Protein AF-A0A8X7WUK6-F1 (afdb_monomer)

Structure (mmCIF, N/CA/C/O backbone):
data_AF-A0A8X7WUK6-F1
#
_entry.id   AF-A0A8X7WUK6-F1
#
loop_
_atom_site.group_PDB
_atom_site.id
_atom_site.type_symbol
_atom_site.label_atom_id
_atom_site.label_alt_id
_atom_site.label_comp_id
_atom_site.label_asym_id
_atom_site.label_entity_id
_atom_site.label_seq_id
_atom_site.pdbx_PDB_ins_code
_atom_site.Cartn_x
_atom_site.Cartn_y
_atom_site.Cartn_z
_atom_site.occupancy
_atom_site.B_iso_or_equiv
_atom_site.auth_seq_id
_atom_site.auth_comp_id
_atom_site.auth_asym_id
_atom_site.auth_atom_id
_atom_site.pdbx_PDB_model_num
ATOM 1 N N . MET A 1 1 ? -12.339 -7.389 -7.186 1.00 33.84 1 MET A N 1
ATOM 2 C CA . MET A 1 1 ? -11.091 -6.929 -6.541 1.00 33.84 1 MET A CA 1
ATOM 3 C C . MET A 1 1 ? -11.403 -6.783 -5.068 1.00 33.84 1 MET A C 1
ATOM 5 O O . MET A 1 1 ? -12.305 -6.021 -4.752 1.00 33.84 1 MET A O 1
ATOM 9 N N . HIS A 1 2 ? -10.790 -7.589 -4.205 1.00 30.00 2 HIS A N 1
ATOM 10 C CA . HIS A 1 2 ? -11.146 -7.653 -2.786 1.00 30.00 2 HIS A CA 1
ATOM 11 C C . HIS A 1 2 ? -9.991 -7.085 -1.960 1.00 30.00 2 HIS A C 1
ATOM 13 O O . HIS A 1 2 ? -8.874 -7.580 -2.055 1.00 30.00 2 HIS A O 1
ATOM 19 N N . MET A 1 3 ? -10.260 -6.053 -1.161 1.00 33.53 3 MET A N 1
ATOM 20 C CA . MET A 1 3 ? -9.386 -5.664 -0.057 1.00 33.53 3 MET A CA 1
ATOM 21 C C . MET A 1 3 ? -9.828 -6.487 1.153 1.00 33.53 3 MET A C 1
ATOM 23 O O . MET A 1 3 ? -10.992 -6.418 1.546 1.00 33.53 3 MET A O 1
ATOM 27 N N . CYS A 1 4 ? -8.939 -7.314 1.698 1.00 35.03 4 CYS A N 1
ATOM 28 C CA . CYS A 1 4 ? -9.248 -8.125 2.871 1.00 35.03 4 CYS A CA 1
ATOM 29 C C . CYS A 1 4 ? -8.715 -7.401 4.105 1.00 35.03 4 CYS A C 1
ATOM 31 O O . CYS A 1 4 ? -7.509 -7.192 4.238 1.00 35.03 4 CYS A O 1
ATOM 33 N N . VAL A 1 5 ? -9.612 -7.013 5.007 1.00 41.91 5 VAL A N 1
ATOM 34 C CA . VAL A 1 5 ? -9.232 -6.576 6.350 1.00 41.91 5 VAL A CA 1
ATOM 35 C C . VAL A 1 5 ? -9.298 -7.817 7.23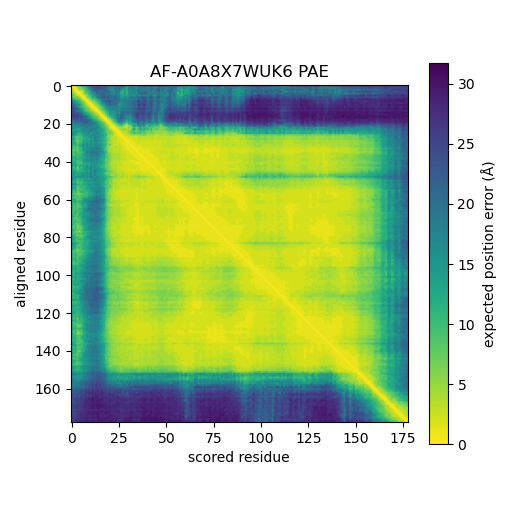1 1.00 41.91 5 VAL A C 1
ATOM 37 O O . VAL A 1 5 ? -10.378 -8.362 7.458 1.00 41.91 5 VAL A O 1
ATOM 40 N N . LYS A 1 6 ? -8.142 -8.340 7.656 1.00 36.50 6 LYS A N 1
ATOM 41 C CA . LYS A 1 6 ? -8.110 -9.493 8.565 1.00 36.50 6 LYS A CA 1
ATOM 42 C C . LYS A 1 6 ? -8.182 -8.984 9.997 1.00 36.50 6 LYS A C 1
ATOM 44 O O . LYS A 1 6 ? -7.208 -8.450 10.523 1.00 36.50 6 LYS A O 1
ATOM 49 N N . TYR A 1 7 ? -9.344 -9.174 10.608 1.00 40.00 7 TYR A N 1
ATOM 50 C CA . TYR A 1 7 ? -9.584 -8.913 12.020 1.00 40.00 7 TYR A CA 1
ATOM 51 C C . TYR A 1 7 ? -9.116 -10.090 12.871 1.00 40.00 7 TYR A C 1
ATOM 53 O O . TYR A 1 7 ? -9.296 -11.252 12.507 1.00 40.00 7 TYR A O 1
ATOM 61 N N . ASN A 1 8 ? -8.554 -9.783 14.033 1.00 29.06 8 ASN A N 1
ATOM 62 C CA . ASN A 1 8 ? -8.377 -10.741 15.108 1.00 29.06 8 ASN A CA 1
ATOM 63 C C . ASN A 1 8 ? -8.995 -10.097 16.352 1.00 29.06 8 ASN A C 1
ATOM 65 O O . ASN A 1 8 ? -8.354 -9.217 16.911 1.00 29.06 8 ASN A O 1
ATOM 69 N N . ILE A 1 9 ? -10.239 -10.455 16.712 1.00 30.11 9 ILE A N 1
ATOM 70 C CA . ILE A 1 9 ? -10.814 -10.389 18.074 1.00 30.11 9 ILE A CA 1
ATOM 71 C C . ILE A 1 9 ? -12.251 -10.946 18.094 1.00 30.11 9 ILE A C 1
ATOM 73 O O . ILE A 1 9 ? -13.046 -10.736 17.184 1.00 30.11 9 ILE A O 1
ATOM 77 N N . THR A 1 10 ? -12.543 -11.686 19.165 1.00 31.41 10 THR A N 1
ATOM 78 C CA . THR A 1 10 ? -13.844 -12.231 19.573 1.00 31.41 10 THR A CA 1
ATOM 79 C C . THR A 1 10 ? -14.748 -11.123 20.122 1.00 31.41 10 THR A C 1
ATOM 81 O O . THR A 1 10 ? -14.389 -10.525 21.134 1.00 31.41 10 THR A O 1
ATOM 84 N N . VAL A 1 11 ? -15.937 -10.906 19.544 1.00 30.08 11 VAL A N 1
ATOM 85 C CA . VAL A 1 11 ? -17.027 -10.130 20.170 1.00 30.08 11 VAL A CA 1
ATOM 86 C C . VAL A 1 11 ? -18.380 -10.776 19.854 1.00 30.08 11 VAL A C 1
ATOM 88 O O . VAL A 1 11 ? -18.661 -11.149 18.722 1.00 30.08 11 VAL A O 1
ATOM 91 N N . HIS A 1 12 ? -19.195 -10.933 20.896 1.00 32.78 12 HIS A N 1
ATOM 92 C CA . HIS A 1 12 ? -20.577 -11.417 20.864 1.00 32.78 12 HIS A CA 1
ATOM 93 C C . HIS A 1 12 ? -21.514 -10.333 20.311 1.00 32.78 12 HIS A C 1
ATOM 95 O O . HIS A 1 12 ? -21.513 -9.228 20.856 1.00 32.78 12 HIS A O 1
ATOM 101 N N . VAL A 1 13 ? -22.372 -10.648 19.330 1.00 40.19 13 VAL A N 1
ATOM 102 C CA . VAL A 1 13 ? -23.400 -9.702 18.851 1.00 40.19 13 VAL A CA 1
ATOM 103 C C . VAL A 1 13 ? -24.741 -10.405 18.579 1.00 40.19 13 VAL A C 1
ATOM 105 O O . VAL A 1 13 ? -24.762 -11.471 17.963 1.00 40.19 13 VAL A O 1
ATOM 108 N N . PRO A 1 14 ? -25.879 -9.849 19.048 1.00 33.75 14 PRO A N 1
ATOM 109 C CA . PRO A 1 14 ? -27.211 -10.336 18.720 1.00 33.75 14 PRO A CA 1
ATOM 110 C C . PRO A 1 14 ? -27.701 -9.792 17.364 1.00 33.75 14 PRO A C 1
ATOM 112 O O . PRO A 1 14 ? -27.497 -8.638 17.002 1.00 33.75 14 PRO A O 1
ATOM 115 N N . TYR A 1 15 ? -28.369 -10.683 16.640 1.00 45.22 15 TYR A N 1
ATOM 116 C CA . TYR A 1 15 ? -28.798 -10.635 15.239 1.00 45.22 15 TYR A CA 1
ATOM 117 C C . TYR A 1 15 ? -29.653 -9.415 14.826 1.00 45.22 15 TYR A C 1
ATOM 119 O O . TYR A 1 15 ? -30.656 -9.125 15.478 1.00 45.22 15 TYR A O 1
ATOM 127 N N . SER A 1 16 ? -29.364 -8.790 13.671 1.00 41.53 16 SER A N 1
ATOM 128 C CA . SER A 1 16 ? -30.383 -8.099 12.845 1.00 41.53 16 SER A CA 1
ATOM 129 C C . SER A 1 16 ? -29.971 -7.944 11.359 1.00 41.53 16 SER A C 1
ATOM 131 O O . SER A 1 16 ? -28.845 -7.595 11.038 1.00 41.53 16 SER A O 1
ATOM 133 N N . SER A 1 17 ? -30.912 -8.283 10.469 1.00 47.25 17 SER A N 1
ATOM 134 C CA . SER A 1 17 ? -30.857 -8.527 9.003 1.00 47.25 17 SER A CA 1
ATOM 135 C C . SER A 1 17 ? -31.049 -7.271 8.105 1.00 47.25 17 SER A C 1
ATOM 137 O O . SER A 1 17 ? -31.393 -6.232 8.656 1.00 47.25 17 SER A O 1
ATOM 139 N N . PRO A 1 18 ? -31.198 -7.374 6.756 1.00 50.19 18 PRO A N 1
ATOM 140 C CA . PRO A 1 18 ? -30.266 -7.828 5.717 1.00 50.19 18 PRO A CA 1
ATOM 141 C C . PRO A 1 18 ? -30.097 -6.761 4.595 1.00 50.19 18 PRO A C 1
ATOM 143 O O . PRO A 1 18 ? -31.031 -6.509 3.831 1.00 50.19 18 PRO A O 1
ATOM 146 N N . ASP A 1 19 ? -28.904 -6.193 4.404 1.00 48.81 19 ASP A N 1
ATOM 147 C CA . ASP A 1 19 ? -28.576 -5.492 3.151 1.00 48.81 19 ASP A CA 1
ATOM 148 C C . ASP A 1 19 ? -28.092 -6.519 2.108 1.00 48.81 19 ASP A C 1
ATOM 150 O O . ASP A 1 19 ? -27.175 -7.303 2.350 1.00 48.81 19 ASP A O 1
ATOM 154 N N . SER A 1 20 ? -28.727 -6.538 0.929 1.00 53.12 20 SER A N 1
ATOM 155 C CA . SER A 1 20 ? -28.615 -7.589 -0.112 1.00 53.12 20 SER A CA 1
ATOM 156 C C . SER A 1 20 ? -27.226 -7.815 -0.750 1.00 53.12 20 SER A C 1
ATOM 158 O O . SER A 1 20 ? -27.102 -8.614 -1.677 1.00 53.12 20 SER A O 1
ATOM 160 N N . GLN A 1 21 ? -26.174 -7.141 -0.275 1.00 57.94 21 GLN A N 1
ATOM 161 C CA . GLN A 1 21 ? -24.795 -7.263 -0.777 1.00 57.94 21 GLN A CA 1
ATOM 162 C C . GLN A 1 21 ? -23.755 -7.484 0.330 1.00 57.94 21 GLN A C 1
ATOM 164 O O . GLN A 1 21 ? -22.559 -7.299 0.097 1.00 57.94 21 GLN A O 1
ATOM 169 N N . SER A 1 22 ? -24.190 -7.864 1.531 1.00 64.06 22 SER A N 1
ATOM 170 C CA . SER A 1 22 ? -23.289 -8.173 2.638 1.00 64.06 22 SER A CA 1
ATOM 171 C C . SER A 1 22 ? -23.540 -9.563 3.198 1.00 64.06 22 SER A C 1
ATOM 173 O O . SER A 1 22 ? -24.684 -9.966 3.397 1.00 64.06 22 SER A O 1
ATOM 175 N N . LEU A 1 23 ? -22.454 -10.284 3.463 1.00 72.31 23 LEU A N 1
ATOM 176 C CA . LEU A 1 23 ? -22.463 -11.510 4.256 1.00 72.31 23 LEU A CA 1
ATOM 177 C C . LEU A 1 23 ? -21.814 -11.175 5.586 1.00 72.31 23 LEU A C 1
ATOM 179 O O . LEU A 1 23 ? -20.717 -10.629 5.585 1.00 72.31 23 LEU A O 1
ATOM 183 N N . ASP A 1 24 ? -22.483 -11.481 6.689 1.00 74.88 24 ASP A N 1
ATOM 184 C CA . ASP A 1 24 ? -22.033 -11.090 8.019 1.00 74.88 24 ASP A CA 1
ATOM 185 C C . ASP A 1 24 ? -22.045 -12.275 8.982 1.00 74.88 24 ASP A C 1
ATOM 187 O O . ASP A 1 24 ? -22.915 -13.149 8.921 1.00 74.88 24 ASP A O 1
ATOM 191 N N . SER A 1 25 ? -21.038 -12.315 9.842 1.00 79.00 25 SER A N 1
ATOM 192 C CA . SER A 1 25 ? -20.853 -13.290 10.908 1.00 79.00 25 SER A CA 1
ATOM 193 C C . SER A 1 25 ? -19.921 -12.698 11.959 1.00 79.00 25 SER A C 1
ATOM 195 O O . SER A 1 25 ? -19.101 -11.838 11.645 1.00 79.00 25 SER A O 1
ATOM 197 N N . ASP A 1 26 ? -19.942 -13.253 13.170 1.00 76.56 26 ASP A N 1
ATOM 198 C CA . ASP A 1 26 ? -19.168 -12.767 14.322 1.00 76.56 26 ASP A CA 1
ATOM 199 C C . ASP A 1 26 ? -17.663 -12.555 14.064 1.00 76.56 26 ASP A C 1
ATOM 201 O O . ASP A 1 26 ? -17.000 -11.826 14.796 1.00 76.56 26 ASP A O 1
ATOM 205 N N . ARG A 1 27 ? -17.082 -13.241 13.069 1.00 82.31 27 ARG A N 1
ATOM 206 C CA . ARG A 1 27 ? -15.638 -13.187 12.767 1.00 82.31 27 ARG A CA 1
ATOM 207 C C . ARG A 1 27 ? -15.314 -12.876 11.311 1.00 82.31 27 ARG A C 1
ATOM 209 O O . ARG A 1 27 ? -14.144 -12.914 10.931 1.00 82.31 27 ARG A O 1
ATOM 216 N N . TYR A 1 28 ? -16.322 -12.653 10.478 1.00 83.38 28 TYR A N 1
ATOM 217 C CA . TYR A 1 28 ? -16.118 -12.461 9.050 1.00 83.38 28 TYR A CA 1
ATOM 218 C C . TYR A 1 28 ? -17.292 -11.726 8.430 1.00 83.38 28 TYR A C 1
ATOM 220 O O . TYR A 1 28 ? -18.424 -12.204 8.492 1.00 83.38 28 TYR A O 1
ATOM 228 N N . CYS A 1 29 ? -16.983 -10.619 7.766 1.00 85.12 29 CYS A N 1
ATOM 229 C CA . CYS A 1 29 ? -17.938 -9.856 6.991 1.00 85.12 29 CYS A CA 1
ATOM 230 C C . CYS A 1 29 ? -17.417 -9.630 5.565 1.00 85.12 29 CYS A C 1
ATOM 232 O O . CYS A 1 29 ? -16.217 -9.475 5.320 1.00 85.12 29 CYS A O 1
ATOM 234 N N . ILE A 1 30 ? -18.338 -9.618 4.606 1.00 85.94 30 ILE A N 1
ATOM 235 C CA . ILE A 1 30 ? -18.118 -9.189 3.228 1.00 85.94 30 ILE A CA 1
ATOM 236 C C . ILE A 1 30 ? -18.944 -7.932 3.032 1.00 85.94 30 ILE A C 1
ATOM 238 O O . ILE A 1 30 ? -20.158 -7.946 3.224 1.00 85.94 30 ILE A O 1
ATOM 242 N N . VAL A 1 31 ? -18.281 -6.860 2.608 1.00 86.56 31 VAL A N 1
ATOM 243 C CA . VAL A 1 31 ? -18.899 -5.553 2.410 1.00 86.56 31 VAL A CA 1
ATOM 244 C C . VAL A 1 31 ? -18.673 -5.108 0.972 1.00 86.56 31 VAL A C 1
ATOM 246 O O . VAL A 1 31 ? -17.537 -4.907 0.543 1.00 86.56 31 VAL A O 1
ATOM 249 N N . GLY A 1 32 ? -19.759 -4.924 0.221 1.00 87.19 32 GLY A N 1
ATOM 250 C CA . GLY A 1 32 ? -19.710 -4.265 -1.081 1.00 87.19 32 GLY A CA 1
ATOM 251 C C . GLY A 1 32 ? -19.502 -2.759 -0.914 1.00 87.19 32 GLY A C 1
ATOM 252 O O . GLY A 1 32 ? -20.418 -2.048 -0.495 1.00 87.19 32 GLY A O 1
ATOM 253 N N . ALA A 1 33 ? -18.317 -2.250 -1.245 1.00 88.25 33 ALA A N 1
ATOM 254 C CA . ALA A 1 33 ? -17.992 -0.826 -1.182 1.00 88.25 33 ALA A CA 1
ATOM 255 C C . ALA A 1 33 ? -17.059 -0.413 -2.326 1.00 88.25 33 ALA A C 1
ATOM 257 O O . ALA A 1 33 ? -16.238 -1.205 -2.791 1.00 88.25 33 ALA A O 1
ATOM 258 N N . ASP A 1 34 ? -17.185 0.838 -2.764 1.00 90.06 34 ASP A N 1
ATOM 259 C CA . ASP A 1 34 ? -16.240 1.446 -3.693 1.00 90.06 34 ASP A CA 1
ATOM 260 C C . ASP A 1 34 ? -15.075 2.048 -2.903 1.00 90.06 34 ASP A C 1
ATOM 262 O O . ASP A 1 34 ? -15.247 3.010 -2.161 1.00 90.06 34 ASP A O 1
ATOM 266 N N . LEU A 1 35 ? -13.878 1.487 -3.069 1.00 93.50 35 LEU A N 1
ATOM 267 C CA . LEU A 1 35 ? -12.682 1.925 -2.343 1.00 93.50 35 LEU A CA 1
ATOM 268 C C . LEU A 1 35 ? -12.227 3.344 -2.717 1.00 93.50 35 LEU A C 1
ATOM 270 O O . LEU A 1 35 ? -11.395 3.922 -2.021 1.00 93.50 35 LEU A O 1
ATOM 274 N N . ARG A 1 36 ? -12.756 3.908 -3.810 1.00 93.12 36 ARG A N 1
ATOM 275 C CA . ARG 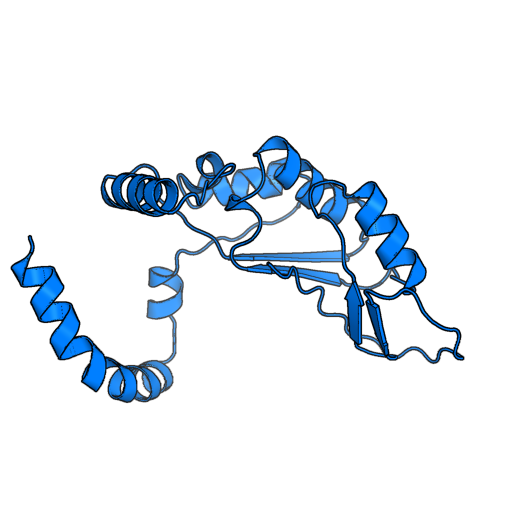A 1 36 ? -12.496 5.292 -4.232 1.00 93.12 36 ARG A CA 1
ATOM 276 C C . ARG A 1 36 ? -13.226 6.317 -3.363 1.00 93.12 36 ARG A C 1
ATOM 278 O O . ARG A 1 36 ? -12.899 7.496 -3.453 1.00 93.12 36 ARG A O 1
ATOM 285 N N . ASP A 1 37 ? -14.164 5.871 -2.528 1.00 93.31 37 ASP A N 1
ATOM 286 C CA . ASP A 1 37 ? -14.896 6.683 -1.557 1.00 93.31 37 ASP A CA 1
ATOM 287 C C . ASP A 1 37 ? -14.675 6.134 -0.131 1.00 93.31 37 ASP A C 1
ATOM 289 O O . ASP A 1 37 ? -15.474 5.339 0.380 1.00 93.31 37 ASP A O 1
ATOM 293 N N . PRO A 1 38 ? -13.568 6.522 0.536 1.00 93.12 38 PRO A N 1
ATOM 294 C CA . PRO A 1 38 ? -13.269 6.070 1.891 1.00 93.12 38 PRO A CA 1
ATOM 295 C C . PRO A 1 38 ? -14.316 6.486 2.928 1.00 93.12 38 PRO A C 1
ATOM 297 O O . PRO A 1 38 ? -14.486 5.784 3.920 1.00 93.12 38 PRO A O 1
ATOM 300 N N . SER A 1 39 ? -15.053 7.578 2.703 1.00 92.88 39 SER A N 1
ATOM 301 C CA . SER A 1 39 ? -16.136 7.992 3.600 1.00 92.88 39 SER A CA 1
ATOM 302 C C . SER A 1 39 ? -17.298 6.998 3.563 1.00 92.88 39 SER A C 1
ATOM 304 O O . SER A 1 39 ? -17.760 6.557 4.617 1.00 92.88 39 SER A O 1
ATOM 306 N N . MET A 1 40 ? -17.722 6.569 2.368 1.00 90.25 40 MET A N 1
ATOM 307 C CA . MET A 1 40 ? -18.722 5.503 2.226 1.00 90.25 40 MET A CA 1
ATOM 308 C C . MET A 1 40 ? -18.212 4.169 2.790 1.00 90.25 40 MET A C 1
ATOM 310 O O . MET A 1 40 ? -18.969 3.431 3.429 1.00 90.25 40 MET A O 1
ATOM 314 N N . LEU A 1 41 ? -16.940 3.839 2.546 1.00 89.56 41 LEU A N 1
ATOM 315 C CA . LEU A 1 41 ? -16.316 2.631 3.086 1.00 89.56 41 LEU A CA 1
ATOM 316 C C . LEU A 1 41 ? -16.374 2.622 4.617 1.00 89.56 41 LEU A C 1
ATOM 318 O O . LEU A 1 41 ? -16.799 1.629 5.203 1.00 89.56 41 LEU A O 1
ATOM 322 N N . GLU A 1 42 ? -15.988 3.724 5.259 1.00 90.62 42 GLU A N 1
ATOM 323 C CA . GLU A 1 42 ? -16.016 3.857 6.712 1.00 90.62 42 GLU A CA 1
ATOM 324 C C . GLU A 1 42 ? -17.432 3.723 7.271 1.00 90.62 42 GLU A C 1
ATOM 326 O O . GLU A 1 42 ? -17.636 2.967 8.220 1.00 90.62 42 GLU A O 1
ATOM 331 N N . GLU A 1 43 ? -18.419 4.394 6.669 1.00 91.06 43 GLU A N 1
ATOM 332 C CA . GLU A 1 43 ? -19.818 4.279 7.089 1.00 91.06 43 GLU A CA 1
ATOM 333 C C . GLU A 1 43 ? -20.277 2.814 7.075 1.00 91.06 43 GLU A C 1
ATOM 335 O O . GLU A 1 43 ? -20.874 2.331 8.039 1.00 91.06 43 GLU A O 1
ATOM 340 N N . LYS A 1 44 ? -19.957 2.082 6.002 1.00 87.38 44 LYS A N 1
ATOM 341 C CA . LYS A 1 44 ? -20.307 0.665 5.880 1.00 87.38 44 LYS A CA 1
ATOM 342 C C . LYS A 1 44 ? -19.568 -0.188 6.903 1.00 87.38 44 LYS A C 1
ATOM 344 O O . LYS A 1 44 ? -20.208 -0.972 7.591 1.00 87.38 44 LYS A O 1
ATOM 349 N N . LEU A 1 45 ? -18.257 -0.018 7.057 1.00 88.38 45 LEU A N 1
ATOM 350 C CA . LEU A 1 45 ? -17.472 -0.790 8.024 1.00 88.38 45 LEU A CA 1
ATOM 351 C C . LEU A 1 45 ? -17.924 -0.537 9.471 1.00 88.38 45 LEU A C 1
ATOM 353 O O . LEU A 1 45 ? -17.977 -1.471 10.268 1.00 88.38 45 LEU A O 1
ATOM 357 N N . ARG A 1 46 ? -18.323 0.694 9.815 1.00 87.94 46 ARG A N 1
ATOM 358 C CA . ARG A 1 46 ? -18.874 1.018 11.141 1.00 87.94 46 ARG A CA 1
ATOM 359 C C . ARG A 1 46 ? -20.207 0.322 11.417 1.00 87.94 46 ARG A C 1
ATOM 361 O O . ARG A 1 46 ? -20.446 -0.058 12.560 1.00 87.94 46 ARG A O 1
ATOM 368 N N . LYS A 1 47 ? -21.051 0.102 10.399 1.00 86.81 47 LYS A N 1
ATOM 369 C CA . LYS A 1 47 ? -22.280 -0.708 10.548 1.00 86.81 47 LYS A CA 1
ATOM 370 C C . LYS A 1 47 ? -21.959 -2.151 10.950 1.00 86.81 47 LYS A C 1
ATOM 372 O O . LYS A 1 47 ? -22.662 -2.715 11.784 1.00 86.81 47 LYS A O 1
ATOM 377 N N . PHE A 1 48 ? -20.840 -2.686 10.463 1.00 83.31 48 PHE A N 1
ATOM 378 C CA . PHE A 1 48 ? -20.285 -3.989 10.855 1.00 83.31 48 PHE A CA 1
ATOM 379 C C . PHE A 1 48 ? -19.360 -3.912 12.082 1.00 83.31 48 PHE A C 1
ATOM 381 O O . PHE A 1 48 ? -18.452 -4.722 12.235 1.00 83.31 48 PHE A O 1
ATOM 388 N N . GLN A 1 49 ? -19.578 -2.918 12.951 1.00 84.12 49 GLN A N 1
ATOM 389 C CA . GLN A 1 49 ? -18.886 -2.742 14.231 1.00 84.12 49 GLN A CA 1
ATOM 390 C C . GLN A 1 49 ? -17.351 -2.726 14.133 1.00 84.12 49 GLN A C 1
ATOM 392 O O . GLN A 1 49 ? -16.661 -3.236 15.014 1.00 84.12 49 GLN A O 1
ATOM 397 N N . LEU A 1 50 ? -16.803 -2.093 13.087 1.00 86.50 50 LEU A N 1
ATOM 398 C CA . LEU A 1 50 ? -15.371 -1.805 13.013 1.00 86.50 50 LEU A CA 1
ATOM 399 C C . LEU A 1 50 ? -14.899 -1.026 14.253 1.00 86.50 50 LEU A C 1
ATOM 401 O O . LEU A 1 50 ? -15.214 0.157 14.406 1.00 86.50 50 LEU A O 1
ATOM 405 N N . ASP A 1 51 ? -14.090 -1.675 15.089 1.00 89.88 51 ASP A N 1
ATOM 406 C CA . ASP A 1 51 ? -13.412 -1.041 16.218 1.00 89.88 51 ASP A CA 1
ATOM 407 C C . ASP A 1 51 ? -12.029 -0.532 15.793 1.00 89.88 51 ASP A C 1
ATOM 409 O O . ASP A 1 51 ? -11.102 -1.300 15.530 1.00 89.88 51 ASP A O 1
ATOM 413 N N . THR A 1 52 ? -11.886 0.790 15.731 1.00 91.62 52 THR A N 1
ATOM 414 C CA . THR A 1 52 ? -10.646 1.446 15.305 1.00 91.62 52 THR A CA 1
ATOM 415 C C . THR A 1 52 ? -9.580 1.532 16.401 1.00 91.62 52 THR A C 1
ATOM 417 O O . THR A 1 52 ? -8.455 1.965 16.132 1.00 91.62 52 THR A O 1
ATOM 420 N N . GLN A 1 53 ? -9.912 1.126 17.633 1.00 94.94 53 GLN A N 1
ATOM 421 C CA . GLN A 1 53 ? -8.958 1.027 18.739 1.00 94.94 53 GLN A CA 1
ATOM 422 C C . GLN A 1 53 ? -8.129 -0.259 18.675 1.00 94.94 53 GLN A C 1
ATOM 424 O O . GLN A 1 53 ? -7.064 -0.331 19.291 1.00 94.94 53 GLN A O 1
ATOM 429 N N . LEU A 1 54 ? -8.585 -1.265 17.924 1.00 92.88 54 LEU A N 1
ATOM 430 C CA . LEU A 1 54 ? -7.887 -2.536 17.786 1.00 92.88 54 LEU A CA 1
ATOM 431 C C . LEU A 1 54 ? -6.770 -2.469 16.732 1.00 92.88 54 LEU A C 1
ATOM 433 O O . LEU A 1 54 ? -6.943 -1.838 15.682 1.00 92.88 54 LEU A O 1
ATOM 437 N N . PRO A 1 55 ? -5.640 -3.171 16.954 1.00 95.62 55 PRO A N 1
ATOM 438 C CA . PRO A 1 55 ? -4.620 -3.344 15.929 1.00 95.62 55 PRO A CA 1
ATOM 439 C C . PRO A 1 55 ? -5.212 -3.957 14.657 1.00 95.62 55 PRO A C 1
ATOM 441 O O . PRO A 1 55 ? -5.746 -5.066 14.690 1.00 95.62 55 PRO A O 1
ATOM 444 N N . THR A 1 56 ? -5.109 -3.245 13.534 1.00 94.25 56 THR A N 1
ATOM 445 C CA . THR A 1 56 ? -5.781 -3.633 12.285 1.00 94.25 56 THR A CA 1
ATOM 446 C C . THR A 1 56 ? -4.785 -3.895 11.157 1.00 94.25 56 THR A C 1
ATOM 448 O O . THR A 1 56 ? -3.921 -3.068 10.868 1.00 94.25 56 THR A O 1
ATOM 451 N N . LEU A 1 57 ? -4.922 -5.043 10.486 1.00 95.62 57 LEU A N 1
ATOM 452 C CA . LEU A 1 57 ? -4.171 -5.372 9.275 1.00 95.62 57 LEU A CA 1
ATOM 453 C C . LEU A 1 57 ? -5.038 -5.139 8.034 1.00 95.62 57 LEU A C 1
ATOM 455 O O . LEU A 1 57 ? -6.047 -5.821 7.834 1.00 95.62 57 LEU A O 1
ATOM 459 N N . LEU A 1 58 ? -4.602 -4.223 7.173 1.00 96.12 58 LEU A N 1
ATOM 460 C CA . LEU A 1 58 ? -5.196 -3.977 5.864 1.00 96.12 58 LEU A CA 1
ATOM 461 C C . LEU A 1 58 ? -4.358 -4.654 4.779 1.00 96.12 58 LEU A C 1
ATOM 463 O O . LEU A 1 58 ? -3.136 -4.512 4.761 1.00 96.12 58 LEU A O 1
ATOM 467 N N . VAL A 1 59 ? -5.010 -5.376 3.866 1.00 95.88 59 VAL A N 1
ATOM 468 C CA . VAL A 1 59 ? -4.337 -6.062 2.757 1.00 95.88 59 VAL A CA 1
ATOM 469 C C . VAL A 1 59 ? -4.940 -5.635 1.425 1.00 95.88 59 VAL A C 1
ATOM 471 O O . VAL A 1 59 ? -6.120 -5.876 1.159 1.00 95.88 59 VAL A O 1
ATOM 474 N N . ALA A 1 60 ? -4.107 -5.043 0.574 1.00 94.12 60 ALA A N 1
ATOM 475 C CA . ALA A 1 60 ? -4.426 -4.677 -0.797 1.00 94.12 60 ALA A CA 1
ATOM 476 C C . ALA A 1 60 ? -3.585 -5.525 -1.763 1.00 94.12 60 ALA A C 1
ATOM 478 O O . ALA A 1 60 ? -2.424 -5.227 -2.032 1.00 94.12 60 ALA A O 1
ATOM 479 N N . GLU A 1 61 ? -4.172 -6.596 -2.290 1.00 93.94 61 GLU A N 1
ATOM 480 C CA . GLU A 1 61 ? -3.505 -7.492 -3.238 1.00 93.94 61 GLU A CA 1
ATOM 481 C C . GLU A 1 61 ? -3.950 -7.172 -4.667 1.00 93.94 61 GLU A C 1
ATOM 483 O O . GLU A 1 61 ? -5.091 -7.432 -5.049 1.00 93.94 61 GLU A O 1
ATOM 488 N N . CYS A 1 62 ? -3.056 -6.568 -5.449 1.00 92.56 62 CYS A N 1
ATOM 489 C CA . CYS A 1 62 ? -3.325 -6.055 -6.789 1.00 92.56 62 CYS A CA 1
ATOM 490 C C . CYS A 1 62 ? -4.583 -5.171 -6.806 1.00 92.56 62 CYS A C 1
ATOM 492 O O . CYS A 1 62 ? -5.512 -5.405 -7.574 1.00 92.56 62 CYS A O 1
ATOM 494 N N . VAL A 1 63 ? -4.636 -4.164 -5.926 1.00 94.56 63 VAL A N 1
ATOM 495 C CA . VAL A 1 63 ? -5.791 -3.254 -5.807 1.00 94.56 63 VAL A CA 1
ATOM 496 C C . VAL A 1 63 ? -5.413 -1.818 -6.167 1.00 94.56 63 VAL A C 1
ATOM 498 O O . VAL A 1 63 ? -5.998 -1.220 -7.067 1.00 94.56 63 VAL A O 1
ATOM 501 N N . LEU A 1 64 ? -4.424 -1.245 -5.484 1.00 95.44 64 LEU A N 1
ATOM 502 C CA . LEU A 1 64 ? -4.196 0.202 -5.518 1.00 95.44 64 LEU A CA 1
ATOM 503 C C . LEU A 1 64 ? -3.802 0.736 -6.906 1.00 95.44 64 LEU A C 1
ATOM 505 O O . LEU A 1 64 ? -4.099 1.884 -7.224 1.00 95.44 64 LEU A O 1
ATOM 509 N N . VAL A 1 65 ? -3.180 -0.100 -7.740 1.00 94.94 65 VAL A N 1
ATOM 510 C CA . VAL A 1 65 ? -2.757 0.222 -9.113 1.00 94.94 65 VAL A CA 1
ATOM 511 C C . VAL A 1 65 ? -3.921 0.542 -10.067 1.00 94.94 65 VAL A C 1
ATOM 513 O O . VAL A 1 65 ? -3.731 1.205 -11.085 1.00 94.94 65 VAL A O 1
ATOM 516 N N . TYR A 1 66 ? -5.140 0.098 -9.755 1.00 94.88 66 TYR A N 1
ATOM 517 C CA . TYR A 1 66 ? -6.323 0.328 -10.595 1.00 94.88 66 TYR A CA 1
ATOM 518 C C . TYR A 1 66 ? -7.058 1.630 -10.269 1.00 94.88 66 TYR A C 1
ATOM 520 O O . TYR A 1 66 ? -7.947 2.050 -11.008 1.00 94.88 66 TYR A O 1
ATOM 528 N N . MET A 1 67 ? -6.702 2.268 -9.159 1.00 95.44 67 MET A N 1
ATOM 529 C CA . MET A 1 67 ? -7.251 3.552 -8.738 1.00 95.44 67 MET A CA 1
ATOM 530 C C . MET A 1 67 ? -6.347 4.673 -9.240 1.00 95.44 67 MET A C 1
ATOM 532 O O . MET A 1 67 ? -5.151 4.462 -9.445 1.00 95.44 67 MET A O 1
ATOM 536 N N . SER A 1 68 ? -6.893 5.877 -9.417 1.00 96.75 68 SER A N 1
ATOM 537 C CA . SER A 1 68 ? -6.029 7.021 -9.698 1.00 96.75 68 SER A CA 1
ATOM 538 C C . SER A 1 68 ? -5.047 7.257 -8.533 1.00 96.75 68 SER A C 1
ATOM 540 O O . SER A 1 68 ? -5.288 6.814 -7.396 1.00 96.75 68 SER A O 1
ATOM 542 N N . PRO A 1 69 ? -3.942 7.974 -8.779 1.00 95.50 69 PRO A N 1
ATOM 543 C CA . PRO A 1 69 ? -2.975 8.301 -7.740 1.00 95.50 69 PRO A CA 1
ATOM 544 C C . PRO A 1 69 ? -3.600 9.026 -6.546 1.00 95.50 69 PRO A C 1
ATOM 546 O O . PRO A 1 69 ? -3.347 8.681 -5.393 1.00 95.50 69 PRO A O 1
ATOM 549 N N . GLU A 1 70 ? -4.491 9.975 -6.828 1.00 97.12 70 GLU A N 1
ATOM 550 C CA . GLU A 1 70 ? -5.245 10.718 -5.823 1.00 97.12 70 GLU A CA 1
ATOM 551 C C . GLU A 1 70 ? -6.171 9.802 -5.011 1.00 97.12 70 GLU A C 1
ATOM 553 O O . GLU A 1 70 ? -6.118 9.804 -3.783 1.00 97.12 70 GLU A O 1
ATOM 558 N N . GLN A 1 71 ? -6.966 8.960 -5.682 1.00 97.12 71 GLN A N 1
ATOM 559 C CA . GLN A 1 71 ? -7.928 8.067 -5.026 1.00 97.12 71 GLN A CA 1
ATOM 560 C C . GLN A 1 71 ? -7.239 7.063 -4.102 1.00 97.12 71 GLN A C 1
ATOM 562 O O . GLN A 1 71 ? -7.658 6.852 -2.966 1.00 97.12 71 GLN A O 1
ATOM 567 N N . SER A 1 72 ? -6.168 6.437 -4.583 1.00 96.81 72 SER A N 1
ATOM 568 C CA . SER A 1 72 ? -5.418 5.475 -3.778 1.00 96.81 72 SER A CA 1
ATOM 569 C C . SER A 1 72 ? -4.670 6.138 -2.622 1.00 96.81 72 SER A C 1
ATOM 571 O O . SER A 1 72 ? -4.679 5.596 -1.521 1.00 96.81 72 SER A O 1
ATOM 573 N N . SER A 1 73 ? -4.088 7.325 -2.821 1.00 97.56 73 SER A N 1
ATOM 574 C CA . SER A 1 73 ? -3.469 8.089 -1.727 1.00 97.56 73 SER A CA 1
ATOM 575 C C . SER A 1 73 ? -4.500 8.479 -0.669 1.00 97.56 73 SER A C 1
ATOM 577 O O . SER A 1 73 ? -4.231 8.389 0.527 1.00 97.56 73 SER A O 1
ATOM 579 N N . HIS A 1 74 ? -5.710 8.851 -1.092 1.00 97.88 74 HIS A N 1
ATOM 580 C CA . HIS A 1 74 ? -6.804 9.163 -0.180 1.00 97.88 74 HIS A CA 1
ATOM 581 C C . HIS A 1 74 ? -7.202 7.946 0.673 1.00 97.88 74 HIS A C 1
ATOM 583 O O . HIS A 1 74 ? -7.332 8.078 1.888 1.00 97.88 74 HIS A O 1
ATOM 589 N N . LEU A 1 75 ? -7.290 6.750 0.076 1.00 97.69 75 LEU A N 1
ATOM 590 C CA . LEU A 1 75 ? -7.546 5.499 0.800 1.00 97.69 75 LEU A CA 1
ATOM 591 C C . LEU A 1 75 ? -6.421 5.144 1.791 1.00 97.69 75 LEU A C 1
ATOM 593 O O . LEU A 1 75 ? -6.697 4.803 2.942 1.00 97.69 75 LEU A O 1
ATOM 597 N N . ILE A 1 76 ? -5.155 5.239 1.370 1.00 98.06 76 ILE A N 1
ATOM 598 C CA . ILE A 1 76 ? -3.992 4.950 2.229 1.00 98.06 76 ILE A CA 1
ATOM 599 C C . ILE A 1 76 ? -3.952 5.916 3.419 1.00 98.06 76 ILE A C 1
ATOM 601 O O . ILE A 1 76 ? -3.701 5.495 4.551 1.00 98.06 76 ILE A O 1
ATOM 605 N N . LYS A 1 77 ? -4.214 7.203 3.167 1.00 98.44 77 LYS A N 1
ATOM 606 C CA . LYS A 1 77 ? -4.257 8.243 4.197 1.00 98.44 77 LYS A CA 1
ATOM 607 C C . LYS A 1 77 ? -5.419 8.038 5.160 1.00 98.44 77 LYS A C 1
ATOM 609 O O . LYS A 1 77 ? -5.222 8.154 6.364 1.00 98.44 77 LYS A O 1
ATOM 614 N N . TRP A 1 78 ? -6.600 7.696 4.645 1.00 97.81 78 TRP A N 1
ATOM 615 C CA . TRP A 1 78 ? -7.752 7.343 5.470 1.00 97.81 78 TRP A CA 1
ATOM 616 C C . TRP A 1 78 ? -7.411 6.201 6.430 1.00 97.81 78 TRP A C 1
ATOM 618 O O . TRP A 1 78 ? -7.666 6.320 7.628 1.00 97.81 78 TRP A O 1
ATOM 628 N N . ALA A 1 79 ? -6.771 5.133 5.945 1.00 97.00 79 ALA A N 1
ATOM 629 C CA . ALA A 1 79 ? -6.369 4.018 6.796 1.00 97.00 79 ALA A CA 1
ATOM 630 C C . ALA A 1 79 ? -5.392 4.470 7.897 1.00 97.00 79 ALA A C 1
ATOM 632 O O . ALA A 1 79 ? -5.602 4.151 9.065 1.00 97.00 79 ALA A O 1
ATOM 633 N N . ALA A 1 80 ? -4.381 5.277 7.552 1.00 97.81 80 ALA A N 1
ATOM 634 C CA . ALA A 1 80 ? -3.431 5.821 8.526 1.00 97.81 80 ALA A CA 1
ATOM 635 C C . ALA A 1 80 ? -4.098 6.707 9.593 1.00 97.81 80 ALA A C 1
ATOM 637 O O . ALA A 1 80 ? -3.690 6.684 10.749 1.00 97.81 80 ALA A O 1
ATOM 638 N N . SER A 1 81 ? -5.123 7.485 9.226 1.00 97.50 81 SER A N 1
ATOM 639 C CA . SER A 1 81 ? -5.825 8.371 10.165 1.00 97.50 81 SER A CA 1
ATOM 640 C C . SER A 1 81 ? -6.918 7.686 10.985 1.00 97.50 81 SER A C 1
ATOM 642 O O . SER A 1 81 ? -7.332 8.223 12.008 1.00 97.50 81 SER A O 1
ATOM 644 N N . THR A 1 82 ? -7.430 6.544 10.523 1.00 96.19 82 THR A N 1
ATOM 645 C CA . THR A 1 82 ? -8.602 5.891 11.125 1.00 96.19 82 THR A CA 1
ATOM 646 C C . THR A 1 82 ? -8.222 5.012 12.309 1.00 96.19 82 THR A C 1
ATOM 648 O O . THR A 1 82 ? -8.921 5.013 13.321 1.00 96.19 82 THR A O 1
ATOM 651 N N . PHE A 1 83 ? -7.127 4.260 12.191 1.00 95.44 83 PHE A N 1
ATOM 652 C CA . PHE A 1 83 ? -6.730 3.245 13.165 1.00 95.44 83 PHE A CA 1
ATOM 653 C C . PHE A 1 83 ? -5.608 3.748 14.071 1.00 95.44 83 PHE A C 1
ATOM 655 O O . PHE A 1 83 ? -4.601 4.259 13.591 1.00 95.44 83 PHE A O 1
ATOM 662 N N . ASN A 1 84 ? -5.735 3.527 15.383 1.00 94.44 84 ASN A N 1
ATOM 663 C CA . ASN A 1 84 ? -4.681 3.904 16.333 1.00 94.44 84 ASN A CA 1
ATOM 664 C C . ASN A 1 84 ? -3.411 3.045 16.173 1.00 94.44 84 ASN A C 1
ATOM 666 O O . ASN A 1 84 ? -2.296 3.469 16.462 1.00 94.44 84 ASN A O 1
ATOM 670 N N . THR A 1 85 ? -3.570 1.798 15.731 1.00 95.88 85 THR A N 1
ATOM 671 C CA . THR A 1 85 ? -2.465 0.890 15.416 1.00 95.88 85 THR A CA 1
ATOM 672 C C . THR A 1 85 ? -2.840 0.095 14.178 1.00 95.88 85 THR A C 1
ATOM 674 O O . THR A 1 85 ? -3.828 -0.638 14.188 1.00 95.88 85 THR A O 1
ATOM 677 N N . ALA A 1 86 ? -2.060 0.225 13.109 1.00 96.56 86 ALA A N 1
ATOM 678 C CA . ALA A 1 86 ? -2.329 -0.491 11.873 1.00 96.56 86 ALA A CA 1
ATOM 679 C C . ALA A 1 86 ? -1.062 -0.952 11.160 1.00 96.56 86 ALA A C 1
ATOM 681 O O . ALA A 1 86 ? 0.018 -0.382 11.316 1.00 96.56 86 ALA A O 1
ATOM 682 N N . MET A 1 87 ? -1.235 -1.984 10.339 1.00 97.44 87 MET A N 1
ATOM 683 C CA . MET A 1 87 ? -0.280 -2.427 9.333 1.00 97.44 87 MET A CA 1
ATOM 684 C C . MET A 1 87 ? -0.997 -2.491 7.987 1.00 97.44 87 MET A C 1
ATOM 686 O O . MET A 1 87 ? -2.141 -2.938 7.912 1.00 97.44 87 MET A O 1
ATOM 690 N N . PHE A 1 88 ? -0.317 -2.070 6.925 1.00 97.81 88 PHE A N 1
ATOM 691 C CA . PHE A 1 88 ? -0.820 -2.170 5.562 1.00 97.81 88 PHE A CA 1
ATOM 692 C C . PHE A 1 88 ? 0.126 -3.036 4.738 1.00 97.81 88 PHE A C 1
ATOM 694 O O . PHE A 1 88 ? 1.321 -2.759 4.662 1.00 97.81 88 PHE A O 1
ATOM 701 N N . ILE A 1 89 ? -0.410 -4.080 4.115 1.00 97.12 89 ILE A N 1
ATOM 702 C CA . ILE A 1 89 ? 0.305 -4.905 3.143 1.00 97.12 89 ILE A CA 1
ATOM 703 C C . ILE A 1 89 ? -0.245 -4.562 1.766 1.00 97.12 89 ILE A C 1
ATOM 705 O O . ILE A 1 89 ? -1.422 -4.798 1.494 1.00 97.12 89 ILE A O 1
ATOM 709 N N . SER A 1 90 ? 0.611 -4.016 0.903 1.00 96.12 90 SER A N 1
ATOM 710 C CA . SER A 1 90 ? 0.304 -3.845 -0.517 1.00 96.12 90 SER A CA 1
ATOM 711 C C . SER A 1 90 ? 1.163 -4.784 -1.348 1.00 96.12 90 SER A C 1
ATOM 713 O O . SER A 1 90 ? 2.385 -4.810 -1.198 1.00 96.12 90 SER A O 1
ATOM 715 N N . TYR A 1 91 ? 0.519 -5.543 -2.226 1.00 95.50 91 TYR A N 1
ATOM 716 C CA . TYR A 1 91 ? 1.171 -6.318 -3.273 1.00 95.50 91 TYR A CA 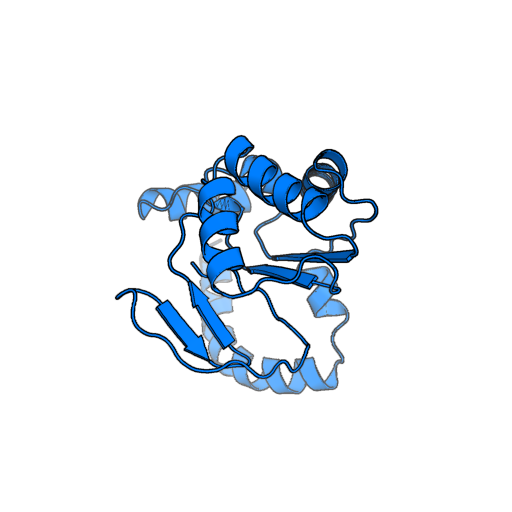1
ATOM 717 C C . TYR A 1 91 ? 0.702 -5.777 -4.620 1.00 95.50 91 TYR A C 1
ATOM 719 O O . TYR A 1 91 ? -0.486 -5.817 -4.924 1.00 95.50 91 TYR A O 1
ATOM 727 N N . GLU A 1 92 ? 1.614 -5.245 -5.424 1.00 94.38 92 GLU A N 1
ATOM 728 C CA . GLU A 1 92 ? 1.314 -4.687 -6.743 1.00 94.38 92 GLU A CA 1
ATOM 729 C C . GLU A 1 92 ? 2.582 -4.664 -7.610 1.00 94.38 92 GLU A C 1
ATOM 731 O O . GLU A 1 92 ? 3.654 -5.108 -7.190 1.00 94.38 92 GLU A O 1
ATOM 736 N N . GLN A 1 93 ? 2.459 -4.185 -8.847 1.00 94.19 93 GLN A N 1
ATOM 737 C CA . GLN A 1 93 ? 3.583 -4.082 -9.768 1.00 94.19 93 GLN A CA 1
ATOM 738 C C . GLN A 1 93 ? 4.653 -3.097 -9.264 1.00 94.19 93 GLN A C 1
ATOM 740 O O . GLN A 1 93 ? 4.381 -2.127 -8.554 1.00 94.19 93 GLN A O 1
ATOM 745 N N . VAL A 1 94 ? 5.892 -3.320 -9.699 1.00 95.75 94 VAL A N 1
ATOM 746 C CA . VAL A 1 94 ? 7.033 -2.427 -9.474 1.00 95.75 94 VAL A CA 1
ATOM 747 C C . VAL A 1 94 ? 7.940 -2.443 -10.704 1.00 95.75 94 VAL A C 1
ATOM 749 O O . VAL A 1 94 ? 7.863 -3.371 -11.506 1.00 95.75 94 VAL A O 1
ATOM 752 N N . ASN A 1 95 ? 8.796 -1.431 -10.857 1.00 94.25 95 ASN A N 1
ATOM 753 C CA . ASN A 1 95 ? 9.708 -1.269 -11.996 1.00 94.25 95 ASN A CA 1
ATOM 754 C C . ASN A 1 95 ? 8.991 -1.091 -13.347 1.00 94.25 95 ASN A C 1
ATOM 756 O O . ASN A 1 95 ? 9.537 -1.385 -14.404 1.00 94.25 95 ASN A O 1
ATOM 760 N N . MET A 1 96 ? 7.782 -0.521 -13.339 1.00 94.00 96 MET A N 1
ATOM 761 C CA . MET A 1 96 ? 6.940 -0.359 -14.535 1.00 94.00 96 MET A CA 1
ATOM 762 C C . MET A 1 96 ? 7.457 0.676 -15.554 1.00 94.00 96 MET A C 1
ATOM 764 O O . MET A 1 96 ? 6.843 0.881 -16.601 1.00 94.00 96 MET A O 1
ATOM 768 N N . ALA A 1 97 ? 8.574 1.349 -15.263 1.00 90.94 97 ALA A N 1
ATOM 769 C CA . ALA A 1 97 ? 9.201 2.321 -16.157 1.00 90.94 97 ALA A CA 1
ATOM 770 C C . ALA A 1 97 ? 10.119 1.681 -17.215 1.00 90.94 97 ALA A C 1
ATOM 772 O O . ALA A 1 97 ? 10.518 2.364 -18.158 1.00 90.94 97 ALA A O 1
ATOM 773 N N . ASP A 1 98 ? 10.471 0.401 -17.069 1.00 91.94 98 ASP A N 1
ATOM 774 C CA . ASP A 1 98 ? 11.318 -0.299 -18.032 1.00 91.94 98 ASP A CA 1
ATOM 775 C C . ASP A 1 98 ? 10.529 -0.817 -19.252 1.00 91.94 98 ASP A C 1
ATOM 777 O O . ASP A 1 98 ? 9.304 -0.691 -19.349 1.00 91.94 98 ASP A O 1
ATOM 781 N N . ARG A 1 99 ? 11.241 -1.414 -20.217 1.00 92.56 99 ARG A N 1
ATOM 782 C CA . ARG A 1 99 ? 10.627 -1.946 -21.443 1.00 92.56 99 ARG A CA 1
ATOM 783 C C . ARG A 1 99 ? 9.613 -3.057 -21.159 1.00 92.56 99 ARG A C 1
ATOM 785 O O . ARG A 1 99 ? 8.618 -3.148 -21.875 1.00 92.56 99 ARG A O 1
ATOM 792 N N . PHE A 1 100 ? 9.846 -3.888 -20.146 1.00 92.31 100 PHE A N 1
ATOM 793 C CA . PHE A 1 100 ? 8.916 -4.950 -19.773 1.00 92.31 100 PHE A CA 1
ATOM 794 C C . PHE A 1 100 ? 7.622 -4.360 -19.197 1.00 92.31 100 PHE A C 1
ATOM 796 O O . PHE A 1 100 ? 6.529 -4.743 -19.615 1.00 92.31 100 PHE A O 1
ATOM 803 N N . GLY A 1 101 ? 7.742 -3.357 -18.326 1.00 92.81 101 GLY A N 1
ATOM 804 C CA . GLY A 1 101 ? 6.631 -2.587 -17.781 1.00 92.81 101 GLY A CA 1
ATOM 805 C C . GLY A 1 101 ? 5.790 -1.915 -18.864 1.00 92.81 101 GLY A C 1
ATOM 806 O O . GLY A 1 101 ? 4.565 -2.028 -18.837 1.00 92.81 101 GLY A O 1
ATOM 807 N N . GLN A 1 102 ? 6.418 -1.295 -19.869 1.00 93.19 102 GLN A N 1
ATOM 808 C CA . GLN A 1 102 ? 5.685 -0.698 -20.996 1.00 93.19 102 GLN A CA 1
ATOM 809 C C . GLN A 1 102 ? 4.896 -1.745 -21.796 1.00 93.19 102 GLN A C 1
ATOM 811 O O . GLN A 1 102 ? 3.707 -1.556 -22.053 1.00 93.19 102 GLN A O 1
ATOM 816 N N . ILE A 1 103 ? 5.514 -2.890 -22.108 1.00 94.62 103 ILE A N 1
ATOM 817 C CA . ILE A 1 103 ? 4.830 -4.005 -22.784 1.00 94.62 103 ILE A CA 1
ATOM 818 C C . ILE A 1 103 ? 3.645 -4.506 -21.943 1.00 94.62 103 ILE A C 1
ATOM 820 O O . ILE A 1 103 ? 2.569 -4.781 -22.478 1.00 94.62 103 ILE A O 1
ATOM 824 N N . MET A 1 104 ? 3.814 -4.611 -20.622 1.00 92.44 104 MET A N 1
ATOM 825 C CA . MET A 1 104 ? 2.746 -5.013 -19.706 1.00 92.44 104 MET A CA 1
ATOM 826 C C . MET A 1 104 ? 1.570 -4.026 -19.726 1.00 92.44 104 MET A C 1
ATOM 828 O O . MET A 1 104 ? 0.419 -4.462 -19.812 1.00 92.44 104 MET A O 1
ATOM 832 N N . ILE A 1 105 ? 1.843 -2.717 -19.686 1.00 93.25 105 ILE A N 1
ATOM 833 C CA . ILE A 1 105 ? 0.819 -1.663 -19.760 1.00 93.25 105 ILE A CA 1
ATOM 834 C C . ILE A 1 105 ? 0.042 -1.776 -21.071 1.00 93.25 105 ILE A C 1
ATOM 836 O O . ILE A 1 105 ? -1.187 -1.854 -21.044 1.00 93.25 105 ILE A O 1
ATOM 840 N N . GLU A 1 106 ? 0.738 -1.849 -22.207 1.00 93.50 106 GLU A N 1
ATOM 841 C CA . GLU A 1 106 ? 0.104 -1.973 -23.522 1.00 93.50 106 GLU A CA 1
ATOM 842 C C . GLU A 1 106 ? -0.783 -3.223 -23.615 1.00 93.50 106 GLU A C 1
ATOM 844 O O . GLU A 1 106 ? -1.915 -3.163 -24.101 1.00 93.50 106 GLU A O 1
ATOM 849 N N . ASN A 1 107 ? -0.300 -4.365 -23.120 1.00 93.19 107 ASN A N 1
ATOM 850 C CA . ASN A 1 107 ? -1.044 -5.623 -23.150 1.00 93.19 107 ASN A CA 1
ATOM 851 C C . ASN A 1 107 ? -2.328 -5.573 -22.312 1.00 93.19 107 ASN A C 1
ATOM 853 O O . ASN A 1 107 ? -3.352 -6.121 -22.728 1.00 93.19 107 ASN A O 1
ATOM 857 N N . LEU A 1 108 ? -2.296 -4.922 -21.148 1.00 91.62 108 LEU A N 1
ATOM 858 C CA . LEU A 1 108 ? -3.480 -4.746 -20.305 1.00 91.62 108 LEU A CA 1
ATOM 859 C C . LEU A 1 108 ? -4.461 -3.742 -20.916 1.00 91.62 108 LEU A C 1
ATOM 861 O O . LEU A 1 108 ? -5.663 -4.012 -20.961 1.00 91.62 108 LEU A O 1
ATOM 865 N N . GLN A 1 109 ? -3.961 -2.645 -21.484 1.00 92.00 109 GLN A N 1
ATOM 866 C CA . GLN A 1 109 ? -4.790 -1.652 -22.167 1.00 92.00 109 GLN A CA 1
ATOM 867 C C . GLN A 1 109 ? -5.537 -2.245 -23.367 1.00 92.00 109 GLN A C 1
ATOM 869 O O . GLN A 1 109 ? -6.728 -1.979 -23.530 1.00 92.00 109 GLN A O 1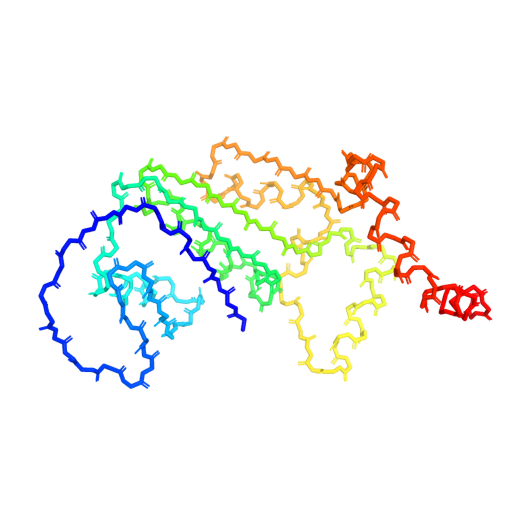
ATOM 874 N N . ARG A 1 110 ? -4.894 -3.121 -24.156 1.00 93.94 110 ARG A N 1
ATOM 875 C CA . ARG A 1 110 ? -5.555 -3.871 -25.247 1.00 93.94 110 ARG A CA 1
ATOM 876 C C . ARG A 1 110 ? -6.720 -4.740 -24.763 1.00 93.94 110 ARG A C 1
ATOM 878 O O . ARG A 1 110 ? -7.602 -5.060 -25.550 1.00 93.94 110 ARG A O 1
ATOM 885 N N . ARG A 1 111 ? -6.738 -5.112 -23.480 1.00 93.31 111 ARG A N 1
ATOM 886 C CA . ARG A 1 111 ? -7.814 -5.875 -22.823 1.00 93.31 111 ARG A CA 1
ATOM 887 C C . ARG A 1 111 ? -8.786 -4.982 -22.044 1.00 93.31 111 ARG A C 1
ATOM 889 O O . ARG A 1 111 ? -9.525 -5.484 -21.205 1.00 93.31 111 ARG A O 1
ATOM 896 N N . HIS A 1 112 ? -8.767 -3.672 -22.290 1.00 92.38 112 HIS A N 1
ATOM 897 C CA . HIS A 1 112 ? -9.568 -2.673 -21.575 1.00 92.38 112 HIS A CA 1
ATOM 898 C C . HIS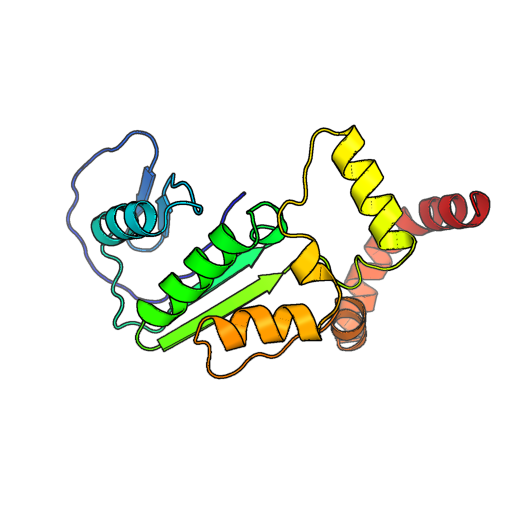 A 1 112 ? -9.313 -2.638 -20.059 1.00 92.38 112 HIS A C 1
ATOM 900 O O . HIS A 1 112 ? -10.183 -2.257 -19.279 1.00 92.38 112 HIS A O 1
ATOM 906 N N . CYS A 1 113 ? -8.102 -3.011 -19.640 1.00 90.94 113 CYS A N 1
ATOM 907 C CA . CYS A 1 113 ? -7.666 -2.982 -18.254 1.00 90.94 113 CYS A CA 1
ATOM 908 C C . CYS A 1 113 ? -6.642 -1.855 -18.068 1.00 90.94 113 CYS A C 1
ATOM 910 O O . CYS A 1 113 ? -5.512 -1.938 -18.548 1.00 90.94 113 CYS A O 1
ATOM 912 N N . ILE A 1 114 ? -7.055 -0.771 -17.411 1.00 91.69 114 ILE A N 1
ATOM 913 C CA . ILE A 1 114 ? -6.228 0.428 -17.233 1.00 91.69 114 ILE A CA 1
ATOM 914 C C . ILE A 1 114 ? -5.603 0.412 -15.838 1.00 91.69 114 ILE A C 1
ATOM 916 O O . ILE A 1 114 ? -6.302 0.337 -14.830 1.00 91.69 114 ILE A O 1
ATOM 920 N N . LEU A 1 115 ? -4.278 0.543 -15.790 1.00 93.12 115 LEU A N 1
ATOM 921 C CA . LEU A 1 115 ? -3.512 0.730 -14.559 1.00 93.12 115 LEU A CA 1
ATOM 922 C C . LEU A 1 115 ? -3.430 2.226 -14.222 1.00 93.12 115 LEU A C 1
ATOM 924 O O . LEU A 1 115 ? -2.428 2.883 -14.501 1.00 93.12 115 LEU A O 1
ATOM 928 N N . ALA A 1 116 ? -4.511 2.787 -13.675 1.00 94.19 116 ALA A N 1
ATOM 929 C CA . ALA A 1 116 ? -4.625 4.225 -13.413 1.00 94.19 116 ALA A CA 1
ATOM 930 C C . ALA A 1 116 ? -3.560 4.765 -12.435 1.00 94.19 116 ALA A C 1
ATOM 932 O O . ALA A 1 116 ? -3.182 5.929 -12.527 1.00 94.19 116 ALA A O 1
ATOM 933 N N . GLY A 1 117 ? -3.053 3.922 -11.535 1.00 93.00 117 GLY A N 1
ATOM 934 C CA . GLY A 1 117 ? -2.052 4.252 -10.519 1.00 93.00 117 GLY A CA 1
ATOM 935 C C . GLY A 1 117 ? -0.632 3.804 -10.870 1.00 93.00 117 GLY A C 1
ATOM 936 O O . GLY A 1 117 ? 0.220 3.745 -9.984 1.00 93.00 117 GLY A O 1
ATOM 937 N N . VAL A 1 118 ? -0.352 3.466 -12.137 1.00 94.50 118 VAL A N 1
ATOM 938 C CA . VAL A 1 118 ? 0.946 2.900 -12.557 1.00 94.50 118 VAL A CA 1
ATOM 939 C C . VAL A 1 118 ? 2.141 3.812 -12.260 1.00 94.50 118 VAL A C 1
ATOM 941 O O . VAL A 1 118 ? 3.268 3.335 -12.136 1.00 94.50 118 VAL A O 1
ATOM 944 N N . GLU A 1 119 ? 1.924 5.117 -12.089 1.00 93.12 119 GLU A N 1
ATOM 945 C CA . GLU A 1 119 ? 2.998 6.049 -11.743 1.00 93.12 119 GLU A CA 1
ATOM 946 C C . GLU A 1 119 ? 3.662 5.758 -10.390 1.00 93.12 119 GLU A C 1
ATOM 948 O O . GLU A 1 119 ? 4.862 5.992 -10.254 1.00 93.12 119 GLU A O 1
ATOM 953 N N . PHE A 1 120 ? 2.934 5.183 -9.428 1.00 94.81 120 PHE A N 1
ATOM 954 C CA . PHE A 1 120 ? 3.505 4.758 -8.147 1.00 94.81 120 PHE A CA 1
ATOM 955 C C . PHE A 1 120 ? 4.268 3.433 -8.247 1.00 94.81 120 PHE A C 1
ATOM 957 O O . PHE A 1 120 ? 5.067 3.112 -7.369 1.00 94.81 120 PHE A O 1
ATOM 964 N N . CYS A 1 121 ? 4.097 2.698 -9.348 1.00 95.06 121 CYS A N 1
ATOM 965 C CA . CYS A 1 121 ? 4.757 1.422 -9.617 1.00 95.06 121 CYS A CA 1
ATOM 966 C C . CYS A 1 121 ? 6.119 1.587 -10.325 1.00 95.06 121 CYS A C 1
ATOM 968 O O . CYS A 1 121 ? 6.626 0.631 -10.916 1.00 95.06 121 CYS A O 1
ATOM 970 N N . ARG A 1 122 ? 6.722 2.786 -10.316 1.00 95.06 122 ARG A N 1
ATOM 971 C CA . ARG A 1 122 ? 8.008 3.055 -10.989 1.00 95.06 122 ARG A CA 1
ATOM 972 C C . ARG A 1 122 ? 9.190 2.350 -10.329 1.00 95.06 122 ARG A C 1
ATOM 974 O O . ARG A 1 122 ? 10.058 1.872 -11.048 1.00 95.06 122 ARG A O 1
ATOM 981 N N . SER A 1 123 ? 9.236 2.290 -9.002 1.00 96.06 123 SER A N 1
ATOM 982 C CA . SER A 1 123 ? 10.300 1.643 -8.227 1.00 96.06 123 SER A CA 1
ATOM 983 C C . SER A 1 123 ? 9.808 1.250 -6.829 1.00 96.06 123 SER A C 1
ATOM 985 O O . SER A 1 123 ? 8.718 1.636 -6.405 1.00 96.06 123 SER A O 1
ATOM 987 N N . LEU A 1 124 ? 10.610 0.481 -6.084 1.00 96.69 124 LEU A N 1
ATOM 988 C CA . LEU A 1 124 ? 10.309 0.190 -4.675 1.00 96.69 124 LEU A CA 1
ATOM 989 C C . LEU A 1 124 ? 10.270 1.472 -3.833 1.00 96.69 124 LEU A C 1
ATOM 991 O O . LEU A 1 124 ? 9.442 1.590 -2.937 1.00 96.69 124 LEU A O 1
ATOM 995 N N . GLU A 1 125 ? 11.123 2.448 -4.151 1.00 97.69 125 GLU A N 1
ATOM 996 C CA . GLU A 1 125 ? 11.154 3.734 -3.451 1.00 97.69 125 GLU A CA 1
ATOM 997 C C . GLU A 1 125 ? 9.888 4.552 -3.718 1.00 97.69 125 GLU A C 1
ATOM 999 O O . GLU A 1 125 ? 9.302 5.061 -2.769 1.00 97.69 125 GLU A O 1
ATOM 1004 N N . SER A 1 126 ? 9.365 4.578 -4.953 1.00 96.69 126 SER A N 1
ATOM 1005 C CA . SER A 1 126 ? 8.093 5.269 -5.216 1.00 96.69 126 SER A CA 1
ATOM 1006 C C . SER A 1 126 ? 6.918 4.644 -4.459 1.00 96.69 126 SER A C 1
ATOM 1008 O O . SER A 1 126 ? 6.016 5.365 -4.033 1.00 96.69 126 SER A O 1
ATOM 1010 N N . GLN A 1 127 ? 6.938 3.323 -4.239 1.00 97.12 127 GLN A N 1
ATOM 1011 C CA . GLN A 1 127 ? 5.950 2.664 -3.381 1.00 97.12 127 GLN A CA 1
ATOM 1012 C C . GLN A 1 127 ? 6.129 3.054 -1.909 1.00 97.12 127 GLN A C 1
ATOM 1014 O O . GLN A 1 127 ? 5.145 3.358 -1.239 1.00 97.12 127 GLN A O 1
ATOM 1019 N N . LYS A 1 128 ? 7.363 3.107 -1.395 1.00 98.25 128 LYS A N 1
ATOM 1020 C CA . LYS A 1 128 ? 7.619 3.553 -0.015 1.00 98.25 128 LYS A CA 1
ATOM 1021 C C . LYS A 1 128 ? 7.167 4.996 0.207 1.00 98.25 128 LYS A C 1
ATOM 1023 O O . LYS A 1 128 ? 6.417 5.261 1.147 1.00 98.25 128 LYS A O 1
ATOM 1028 N N . ASP A 1 129 ? 7.563 5.901 -0.685 1.00 98.00 129 ASP A N 1
ATOM 1029 C CA . ASP A 1 129 ? 7.249 7.331 -0.618 1.00 98.00 129 ASP A CA 1
ATOM 1030 C C . ASP A 1 129 ? 5.741 7.587 -0.614 1.00 98.00 129 ASP A C 1
ATOM 1032 O O . ASP A 1 129 ? 5.244 8.435 0.131 1.00 98.00 129 ASP A O 1
ATOM 1036 N N . ARG A 1 130 ? 4.983 6.812 -1.394 1.00 97.31 130 ARG A N 1
ATOM 1037 C CA . ARG A 1 130 ? 3.517 6.867 -1.416 1.00 97.31 130 ARG A CA 1
ATOM 1038 C C . ARG A 1 130 ? 2.907 6.631 -0.033 1.00 97.31 130 ARG A C 1
ATOM 1040 O O . ARG A 1 130 ? 2.024 7.376 0.378 1.00 97.31 130 ARG A O 1
ATOM 1047 N N . PHE A 1 131 ? 3.375 5.624 0.704 1.00 98.44 131 PHE A N 1
ATOM 1048 C CA . PHE A 1 131 ? 2.863 5.335 2.047 1.00 98.44 131 PHE A CA 1
ATOM 1049 C C . PHE A 1 131 ? 3.366 6.347 3.082 1.00 98.44 131 PHE A C 1
ATOM 1051 O O . PHE A 1 131 ? 2.571 6.849 3.878 1.00 98.44 131 PHE A O 1
ATOM 1058 N N . LEU A 1 132 ? 4.653 6.707 3.037 1.00 98.44 132 LEU A N 1
ATOM 1059 C CA . LEU A 1 132 ? 5.242 7.697 3.947 1.00 98.44 132 LEU A CA 1
ATOM 1060 C C . LEU A 1 132 ? 4.541 9.061 3.830 1.00 98.44 132 LEU A C 1
ATOM 1062 O O . LEU A 1 132 ? 4.148 9.653 4.835 1.00 98.44 132 LEU A O 1
ATOM 1066 N N . SER A 1 133 ? 4.301 9.531 2.603 1.00 97.81 133 SER A N 1
ATOM 1067 C CA . SER A 1 133 ? 3.587 10.791 2.339 1.00 97.81 133 SER A CA 1
ATOM 1068 C C . SER A 1 133 ? 2.112 10.765 2.761 1.00 97.81 133 SER A C 1
ATOM 1070 O O . SER A 1 133 ? 1.521 11.818 3.008 1.00 97.81 133 SER A O 1
ATOM 1072 N N . CYS A 1 134 ? 1.524 9.575 2.912 1.00 98.31 134 CYS A N 1
ATOM 1073 C CA . C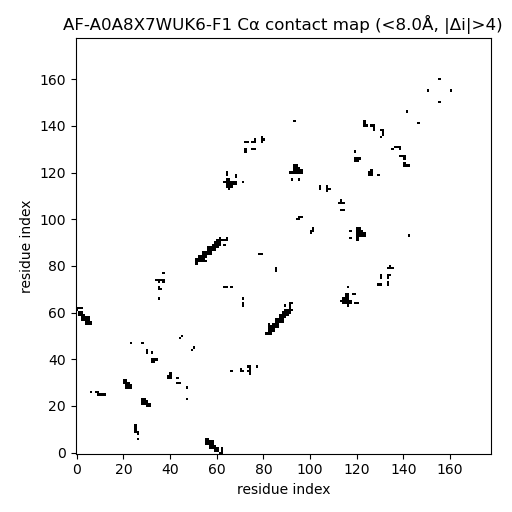YS A 1 134 ? 0.151 9.381 3.378 1.00 98.31 134 CYS A CA 1
ATOM 1074 C C . CYS A 1 134 ? 0.030 9.179 4.900 1.00 98.31 134 CYS A C 1
ATOM 1076 O O . CYS A 1 134 ? -1.050 8.840 5.377 1.00 98.31 134 CYS A O 1
ATOM 1078 N N . GLY A 1 135 ? 1.097 9.415 5.670 1.00 97.94 135 GLY A N 1
ATOM 1079 C CA . GLY A 1 135 ? 1.054 9.413 7.137 1.00 97.94 135 GLY A CA 1
ATOM 1080 C C . GLY A 1 135 ? 1.480 8.104 7.803 1.00 97.94 135 GLY A C 1
ATOM 1081 O O . GLY A 1 135 ? 1.330 7.975 9.015 1.00 97.94 135 GLY A O 1
ATOM 1082 N N . TRP A 1 136 ? 2.035 7.148 7.051 1.00 98.38 136 TRP A N 1
ATOM 1083 C CA . TRP A 1 136 ? 2.612 5.931 7.627 1.00 98.38 136 TRP A CA 1
ATOM 1084 C C . TRP A 1 136 ? 4.017 6.201 8.174 1.00 98.38 136 TRP A C 1
ATOM 1086 O O . TRP A 1 136 ? 4.842 6.824 7.512 1.00 98.38 136 TRP A O 1
ATOM 1096 N N . ASN A 1 137 ? 4.317 5.717 9.383 1.00 97.25 137 ASN A N 1
ATO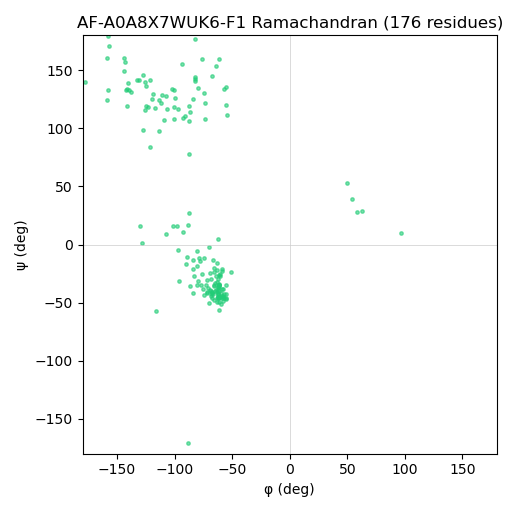M 1097 C CA . ASN A 1 137 ? 5.585 6.027 10.059 1.00 97.25 137 ASN A CA 1
ATOM 1098 C C . ASN A 1 137 ? 6.777 5.192 9.573 1.00 97.25 137 ASN A C 1
ATOM 1100 O O . ASN A 1 137 ? 7.916 5.648 9.638 1.00 97.25 137 ASN A O 1
ATOM 1104 N N . LYS A 1 138 ? 6.530 3.951 9.144 1.00 97.94 138 LYS A N 1
ATOM 1105 C CA . LYS A 1 138 ? 7.559 3.014 8.688 1.00 97.94 138 LYS A CA 1
ATOM 1106 C C . LYS A 1 138 ? 7.038 2.235 7.493 1.00 97.94 138 LYS A C 1
ATOM 1108 O O . LYS A 1 138 ? 5.925 1.717 7.541 1.00 97.94 138 LYS A O 1
ATOM 1113 N N . VAL A 1 139 ? 7.866 2.118 6.459 1.00 98.25 139 VAL A N 1
ATOM 1114 C CA . VAL A 1 139 ? 7.537 1.370 5.247 1.00 98.25 139 VAL A CA 1
ATOM 1115 C C . VAL A 1 139 ? 8.747 0.559 4.813 1.00 98.25 139 VAL A C 1
ATOM 1117 O O . VAL A 1 139 ? 9.856 1.078 4.728 1.00 98.25 139 VAL A O 1
ATOM 1120 N N . GLU A 1 140 ? 8.518 -0.718 4.536 1.00 97.62 140 GLU A N 1
ATOM 1121 C CA . GLU A 1 140 ? 9.496 -1.635 3.958 1.00 97.62 140 GLU A CA 1
ATOM 1122 C C . GLU A 1 140 ? 8.910 -2.176 2.657 1.00 97.62 140 GLU A C 1
ATOM 1124 O O . GLU A 1 140 ? 7.712 -2.451 2.585 1.00 97.62 140 GLU A O 1
ATOM 1129 N N . ALA A 1 141 ? 9.744 -2.335 1.633 1.00 97.25 141 ALA A N 1
ATOM 1130 C CA . ALA A 1 141 ? 9.316 -2.876 0.350 1.00 97.25 141 ALA A CA 1
ATOM 1131 C C . ALA A 1 141 ? 10.394 -3.802 -0.211 1.00 97.25 141 ALA A C 1
ATOM 1133 O O . ALA A 1 141 ? 11.587 -3.504 -0.133 1.00 97.25 141 ALA A O 1
ATOM 1134 N N . LEU A 1 142 ? 9.952 -4.921 -0.778 1.00 96.56 142 LEU A N 1
ATOM 1135 C CA . LEU A 1 142 ? 10.779 -5.915 -1.451 1.00 96.56 142 LEU A CA 1
ATOM 1136 C C . LEU A 1 142 ? 10.111 -6.263 -2.778 1.00 96.56 142 LEU A C 1
ATOM 1138 O O . LEU A 1 142 ? 8.888 -6.371 -2.844 1.00 96.56 142 LEU A O 1
ATOM 1142 N N . ASP A 1 143 ? 10.907 -6.462 -3.822 1.00 94.88 143 ASP A N 1
ATOM 1143 C CA . ASP A 1 143 ? 10.413 -7.069 -5.051 1.00 94.88 143 ASP A CA 1
ATOM 1144 C C . ASP A 1 143 ? 10.243 -8.588 -4.867 1.00 94.88 143 ASP A C 1
ATOM 1146 O O . ASP A 1 143 ? 10.847 -9.211 -3.986 1.00 94.88 143 ASP A O 1
ATOM 1150 N N . MET A 1 144 ? 9.423 -9.207 -5.715 1.00 91.38 144 MET A N 1
ATOM 1151 C CA . MET A 1 144 ? 9.111 -10.631 -5.576 1.00 91.38 144 MET A CA 1
ATOM 1152 C C . MET A 1 144 ? 10.305 -11.557 -5.808 1.00 91.38 144 MET A C 1
ATOM 1154 O O . MET A 1 144 ? 10.300 -12.661 -5.269 1.00 91.38 144 MET A O 1
ATOM 1158 N N . MET A 1 145 ? 11.338 -11.130 -6.540 1.00 89.44 145 MET A N 1
ATOM 1159 C CA . MET A 1 145 ? 12.557 -11.928 -6.697 1.00 89.44 145 MET A CA 1
ATOM 1160 C C . MET A 1 145 ? 13.364 -11.937 -5.391 1.00 89.44 145 MET A C 1
ATOM 1162 O O . MET A 1 145 ? 13.830 -12.986 -4.939 1.00 89.44 145 MET A O 1
ATOM 1166 N N . SER A 1 146 ? 13.458 -10.786 -4.723 1.00 92.25 146 SER A N 1
ATOM 1167 C CA . SER A 1 146 ? 14.034 -10.667 -3.380 1.00 92.25 146 SER A CA 1
ATOM 1168 C C . SER A 1 146 ? 13.265 -11.473 -2.327 1.00 92.25 146 SER A C 1
ATOM 1170 O O . SER A 1 146 ? 13.876 -11.996 -1.398 1.00 92.25 146 SER A O 1
ATOM 1172 N N . VAL A 1 147 ? 11.937 -11.585 -2.444 1.00 90.56 147 VAL A N 1
ATOM 1173 C CA . VAL A 1 147 ? 11.130 -12.456 -1.568 1.00 90.56 147 VAL A CA 1
ATOM 1174 C C . VAL A 1 147 ? 11.404 -13.926 -1.876 1.00 90.56 147 VAL A C 1
ATOM 1176 O O . VAL A 1 147 ? 11.718 -14.689 -0.967 1.00 90.56 147 VAL A O 1
ATOM 1179 N N . TYR A 1 148 ? 11.338 -14.311 -3.152 1.00 86.94 148 TYR A N 1
ATOM 1180 C CA . TYR A 1 148 ? 11.540 -15.687 -3.604 1.00 86.94 148 TYR A CA 1
ATOM 1181 C C . TYR A 1 148 ? 12.911 -16.241 -3.199 1.00 86.94 148 TYR A C 1
ATOM 1183 O O . TYR A 1 148 ? 12.998 -17.337 -2.654 1.00 86.94 148 TYR A O 1
ATOM 1191 N N . SER A 1 149 ? 13.978 -15.459 -3.380 1.00 88.25 149 SER A N 1
ATOM 1192 C CA . SER A 1 149 ? 15.349 -15.850 -3.009 1.00 88.25 149 SER A CA 1
ATOM 1193 C C . SER A 1 149 ? 15.569 -16.078 -1.508 1.00 88.25 149 SER A C 1
ATOM 1195 O O . SER A 1 149 ? 16.567 -16.685 -1.127 1.00 88.25 149 SER A O 1
ATOM 1197 N N . LYS A 1 150 ? 14.656 -15.606 -0.651 1.00 89.75 150 LYS A N 1
ATOM 1198 C CA . LYS A 1 150 ? 14.708 -15.792 0.808 1.00 89.75 150 LYS A CA 1
ATOM 1199 C C . LYS A 1 150 ? 13.849 -16.956 1.300 1.00 89.75 150 LYS A C 1
ATOM 1201 O O . LYS A 1 150 ? 13.858 -17.234 2.498 1.00 89.75 150 LYS A O 1
ATOM 1206 N N . LEU A 1 151 ? 13.091 -17.608 0.417 1.00 87.81 151 LEU A N 1
ATOM 1207 C CA . LEU A 1 151 ? 12.301 -18.776 0.788 1.00 87.81 151 LEU A CA 1
ATOM 1208 C C . LEU A 1 151 ? 13.225 -19.958 1.134 1.00 87.81 151 LEU A C 1
ATOM 1210 O O . LEU A 1 151 ? 14.275 -20.114 0.505 1.00 87.81 151 LEU A O 1
ATOM 1214 N N . PRO A 1 152 ? 12.859 -20.807 2.113 1.00 89.19 152 PRO A N 1
ATOM 1215 C CA . PRO A 1 152 ? 13.616 -22.017 2.416 1.00 89.19 152 PRO A CA 1
ATOM 1216 C C . PRO A 1 152 ? 13.740 -22.916 1.181 1.00 89.19 152 PRO A C 1
ATOM 1218 O O . PRO A 1 152 ? 12.747 -23.175 0.502 1.00 89.19 152 PRO A O 1
ATOM 1221 N N . ALA A 1 153 ? 14.946 -23.427 0.908 1.00 81.12 153 ALA A N 1
ATOM 1222 C CA . ALA A 1 153 ? 15.204 -24.268 -0.267 1.00 81.12 153 ALA A CA 1
ATOM 1223 C C . ALA A 1 153 ? 14.264 -25.484 -0.339 1.00 81.12 153 ALA A C 1
ATOM 1225 O O . ALA A 1 153 ? 13.807 -25.845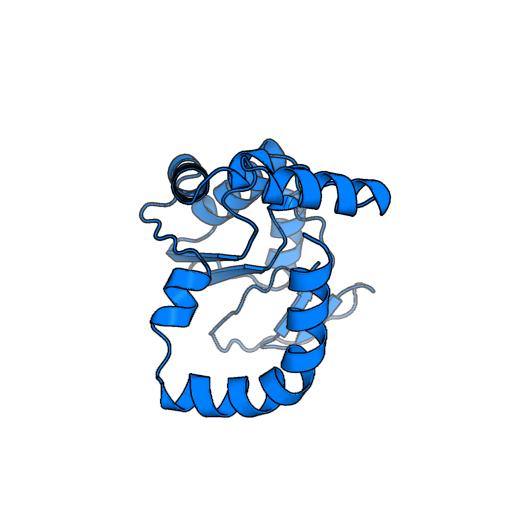 -1.416 1.00 81.12 153 ALA A O 1
ATOM 1226 N N . GLU A 1 154 ? 13.903 -26.050 0.813 1.00 79.94 154 GLU A N 1
ATOM 1227 C CA . GLU A 1 154 ? 12.990 -27.191 0.914 1.00 79.94 154 GLU A CA 1
ATOM 1228 C C . GLU A 1 154 ? 11.555 -26.854 0.450 1.00 79.94 154 GLU A C 1
ATOM 1230 O O . GLU A 1 154 ? 10.899 -27.674 -0.195 1.00 79.94 154 GLU A O 1
ATOM 1235 N N . ASP A 1 155 ? 11.082 -25.630 0.713 1.00 76.81 155 ASP A N 1
ATOM 1236 C CA . ASP A 1 155 ? 9.772 -25.145 0.253 1.00 76.81 155 ASP A CA 1
ATOM 1237 C C . ASP A 1 155 ? 9.802 -24.805 -1.240 1.00 76.81 155 ASP A C 1
ATOM 1239 O O . ASP A 1 155 ? 8.852 -25.097 -1.974 1.00 76.81 155 ASP A O 1
ATOM 1243 N N . VAL A 1 156 ? 10.916 -24.224 -1.701 1.00 77.06 156 VAL A N 1
ATOM 1244 C CA . VAL A 1 156 ? 11.148 -23.940 -3.118 1.00 77.06 156 VAL A CA 1
ATOM 1245 C C . VAL A 1 156 ? 11.153 -25.248 -3.898 1.00 77.06 156 VAL A C 1
ATOM 1247 O O . VAL A 1 156 ? 10.322 -25.417 -4.778 1.00 77.06 156 VAL A O 1
ATOM 1250 N N . GLU A 1 157 ? 11.998 -26.216 -3.553 1.00 71.81 157 GLU A N 1
ATOM 1251 C CA . GLU A 1 157 ? 12.087 -27.501 -4.253 1.00 71.81 157 GLU A CA 1
ATOM 1252 C C . GLU A 1 157 ? 10.745 -28.242 -4.280 1.00 71.81 157 GLU A C 1
ATOM 1254 O O . GLU A 1 157 ? 10.333 -28.725 -5.335 1.00 71.81 157 GLU A O 1
ATOM 1259 N N . ARG A 1 158 ? 10.004 -28.265 -3.166 1.00 73.50 158 ARG A N 1
ATOM 1260 C CA . ARG A 1 158 ? 8.697 -28.934 -3.089 1.00 73.50 158 ARG A CA 1
ATOM 1261 C C . ARG A 1 158 ? 7.656 -28.324 -4.030 1.00 73.50 158 ARG A C 1
ATOM 1263 O O . ARG A 1 158 ? 6.905 -29.058 -4.673 1.00 73.50 158 ARG A O 1
ATOM 1270 N N . HIS A 1 159 ? 7.572 -26.998 -4.098 1.00 64.88 159 HIS A N 1
ATOM 1271 C CA . HIS A 1 159 ? 6.546 -26.316 -4.892 1.00 64.88 159 HIS A CA 1
ATOM 1272 C C . HIS A 1 159 ? 6.969 -26.109 -6.346 1.00 64.88 159 HIS A C 1
ATOM 1274 O O . HIS A 1 159 ? 6.157 -26.258 -7.259 1.00 64.88 159 HIS A O 1
ATOM 1280 N N . VAL A 1 160 ? 8.252 -25.844 -6.567 1.00 63.03 160 VAL A N 1
ATOM 1281 C CA . VAL A 1 160 ? 8.841 -25.585 -7.876 1.00 63.03 160 VAL A CA 1
ATOM 1282 C C . VAL A 1 160 ? 9.038 -26.881 -8.651 1.00 63.03 160 VAL A C 1
ATOM 1284 O O . VAL A 1 160 ? 8.779 -26.865 -9.842 1.00 63.03 160 VAL A O 1
ATOM 1287 N N . ALA A 1 161 ? 9.363 -28.023 -8.033 1.00 56.22 161 ALA A N 1
ATOM 1288 C CA . ALA A 1 161 ? 9.448 -29.297 -8.763 1.00 56.22 161 ALA A CA 1
ATOM 1289 C C . ALA A 1 161 ? 8.098 -29.721 -9.372 1.00 56.22 161 ALA A C 1
ATOM 1291 O O . ALA A 1 161 ? 8.051 -30.229 -10.492 1.00 56.22 161 ALA A O 1
ATOM 1292 N N . SER A 1 162 ? 6.992 -29.454 -8.670 1.00 56.19 162 SER A N 1
ATOM 1293 C CA . SER A 1 162 ? 5.642 -29.683 -9.199 1.00 56.19 162 SER A CA 1
ATOM 1294 C C . SER A 1 162 ? 5.323 -28.723 -10.358 1.00 56.19 162 SER A C 1
ATOM 1296 O O . SER A 1 162 ? 4.822 -29.144 -11.399 1.00 56.19 162 SER A O 1
ATOM 1298 N N . PHE A 1 163 ? 5.700 -27.444 -10.228 1.00 52.75 163 PHE A N 1
ATOM 1299 C CA . PHE A 1 163 ? 5.391 -26.389 -11.203 1.00 52.75 163 PHE A CA 1
ATOM 1300 C C . PHE A 1 163 ? 6.327 -26.359 -12.433 1.00 52.75 163 PHE A C 1
ATOM 1302 O O . PHE A 1 163 ? 5.875 -26.088 -13.542 1.00 52.75 163 PHE A O 1
ATOM 1309 N N . PHE A 1 164 ? 7.618 -26.675 -12.290 1.00 50.94 164 PHE A N 1
ATOM 1310 C CA . PHE A 1 164 ? 8.600 -26.701 -13.388 1.00 50.94 164 PHE A CA 1
ATOM 1311 C C . PHE A 1 164 ? 8.362 -27.839 -14.372 1.00 50.94 164 PHE A C 1
ATOM 1313 O O . PHE A 1 164 ? 8.725 -27.693 -15.534 1.00 50.94 164 PHE A O 1
ATOM 1320 N N . SER A 1 165 ? 7.701 -28.925 -13.961 1.00 52.28 165 SER A N 1
ATOM 1321 C CA . SER A 1 165 ? 7.236 -29.938 -14.916 1.00 52.28 165 SER A CA 1
ATOM 1322 C C . SER A 1 165 ? 6.248 -29.366 -15.947 1.00 52.28 165 SER A C 1
ATOM 1324 O O . SER A 1 165 ? 6.174 -29.871 -17.059 1.00 52.28 165 SER A O 1
ATOM 1326 N N . ILE A 1 166 ? 5.546 -28.277 -15.604 1.00 54.47 166 ILE A N 1
ATOM 1327 C CA . ILE A 1 166 ? 4.591 -27.566 -16.469 1.00 54.47 166 ILE A CA 1
ATOM 1328 C C . ILE A 1 166 ? 5.258 -26.357 -17.158 1.00 54.47 166 ILE A C 1
ATOM 1330 O O . ILE A 1 166 ? 4.897 -25.992 -18.275 1.00 54.47 166 ILE A O 1
ATOM 1334 N N . LEU A 1 167 ? 6.244 -25.728 -16.505 1.00 48.81 167 LEU A N 1
ATOM 1335 C CA . LEU A 1 167 ? 6.918 -24.517 -16.996 1.00 48.81 167 LEU A CA 1
ATOM 1336 C C . LEU A 1 167 ? 8.159 -24.755 -17.859 1.00 48.81 167 LEU A C 1
ATOM 1338 O O . LEU A 1 167 ? 8.577 -23.830 -18.552 1.00 48.81 167 LEU A O 1
ATOM 1342 N N . HIS A 1 168 ? 8.750 -25.953 -17.849 1.00 52.94 168 HIS A N 1
ATOM 1343 C CA . HIS A 1 168 ? 9.862 -26.274 -18.748 1.00 52.94 168 HIS A CA 1
ATOM 1344 C C . HIS A 1 168 ? 9.460 -26.093 -20.220 1.00 52.94 168 HIS A C 1
ATOM 1346 O O . HIS A 1 168 ? 10.227 -25.515 -20.988 1.00 52.94 168 HIS A O 1
ATOM 1352 N N . ASP A 1 169 ? 8.226 -26.464 -20.568 1.00 51.41 169 ASP A N 1
ATOM 1353 C CA . ASP A 1 169 ? 7.689 -26.304 -21.922 1.00 51.41 169 ASP A CA 1
ATOM 1354 C C . ASP A 1 169 ? 7.420 -24.825 -22.264 1.00 51.41 169 ASP A C 1
ATOM 1356 O O . ASP A 1 169 ? 7.716 -24.372 -23.364 1.00 51.41 169 ASP A O 1
ATOM 1360 N N . THR A 1 170 ? 6.951 -24.015 -21.306 1.00 51.00 170 THR A N 1
ATOM 1361 C CA . THR A 1 170 ? 6.625 -22.594 -21.555 1.00 51.00 170 THR A CA 1
ATOM 1362 C C . THR A 1 170 ? 7.829 -21.651 -21.478 1.00 51.00 170 THR A C 1
ATOM 1364 O O . T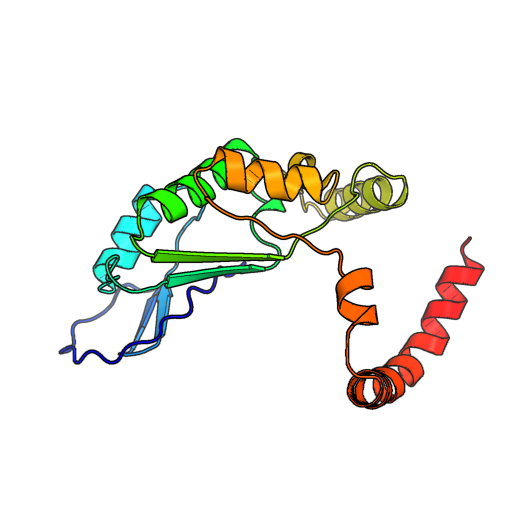HR A 1 170 ? 7.833 -20.611 -22.135 1.00 51.00 170 THR A O 1
ATOM 1367 N N . LEU A 1 171 ? 8.876 -21.979 -20.714 1.00 49.03 171 LEU A N 1
ATOM 1368 C CA . LEU A 1 171 ? 10.115 -21.190 -20.688 1.00 49.03 171 LEU A CA 1
ATOM 1369 C C . LEU A 1 171 ? 10.927 -21.351 -21.983 1.00 49.03 171 LEU A C 1
ATOM 1371 O O . LEU A 1 171 ? 11.572 -20.387 -22.402 1.00 49.03 171 LEU A O 1
ATOM 1375 N N . GLN A 1 172 ? 10.848 -22.511 -22.647 1.00 48.84 172 GLN A N 1
ATOM 1376 C CA . GLN A 1 172 ? 11.419 -22.695 -23.986 1.00 48.84 172 GLN A CA 1
ATOM 1377 C C . GLN A 1 172 ? 10.710 -21.816 -25.029 1.00 48.84 172 GLN A C 1
ATOM 1379 O O . GLN A 1 172 ? 11.383 -21.170 -25.832 1.00 48.84 172 GLN A O 1
ATOM 1384 N N . ASP A 1 173 ? 9.382 -21.686 -24.960 1.00 47.31 173 ASP A N 1
ATOM 1385 C CA . ASP A 1 173 ? 8.610 -20.835 -25.879 1.00 47.31 173 ASP A CA 1
ATOM 1386 C C . ASP A 1 173 ? 8.916 -19.332 -25.721 1.00 47.31 173 ASP A C 1
ATOM 1388 O O . ASP A 1 173 ? 8.949 -18.582 -26.702 1.00 47.31 173 ASP A O 1
ATOM 1392 N N . ILE A 1 174 ? 9.191 -18.877 -24.492 1.00 41.28 174 ILE A N 1
ATOM 1393 C CA . ILE A 1 174 ? 9.562 -17.478 -24.214 1.00 41.28 174 ILE A CA 1
ATOM 1394 C C . ILE A 1 174 ? 10.990 -17.175 -24.693 1.00 41.28 174 ILE A C 1
ATOM 1396 O O . ILE A 1 174 ? 11.242 -16.076 -25.185 1.00 41.28 174 ILE A O 1
ATOM 1400 N N . GLN A 1 175 ? 11.916 -18.135 -24.606 1.00 40.88 175 GLN A N 1
ATOM 1401 C CA . GLN A 1 175 ? 13.273 -17.977 -25.144 1.00 40.88 175 GLN A CA 1
ATOM 1402 C C . GLN A 1 175 ? 13.338 -18.105 -26.673 1.00 40.88 175 GLN A C 1
ATOM 1404 O O . GLN A 1 175 ? 14.226 -17.517 -27.278 1.00 40.88 175 GLN A O 1
ATOM 1409 N N . ALA A 1 176 ? 12.401 -18.818 -27.307 1.00 41.03 176 ALA A N 1
ATOM 1410 C CA . ALA A 1 176 ? 12.307 -18.924 -28.766 1.00 41.03 176 ALA A CA 1
ATOM 1411 C C . ALA A 1 176 ? 11.661 -17.696 -29.443 1.00 41.03 176 ALA A C 1
ATOM 1413 O O . ALA A 1 176 ? 11.711 -17.569 -30.667 1.00 41.03 176 ALA A O 1
ATOM 1414 N N . SER A 1 177 ? 11.046 -16.805 -28.659 1.00 40.03 177 SER A N 1
ATOM 1415 C CA . SER A 1 177 ? 10.321 -15.617 -29.140 1.00 40.03 177 SER A CA 1
ATOM 1416 C C . SER A 1 177 ? 11.058 -14.290 -28.878 1.00 40.03 177 SER A C 1
ATOM 1418 O O . SER A 1 177 ? 10.476 -13.219 -29.078 1.00 40.03 177 SER A O 1
ATOM 1420 N N . LEU A 1 178 ? 12.317 -14.354 -28.429 1.00 39.06 178 LEU A N 1
ATOM 1421 C CA . LEU A 1 178 ? 13.267 -13.238 -28.305 1.00 39.06 178 LEU A CA 1
ATOM 1422 C C . LEU A 1 178 ? 14.420 -13.423 -29.296 1.00 39.06 178 LEU A C 1
ATOM 1424 O O . LEU A 1 178 ? 14.887 -12.388 -29.821 1.00 39.06 178 LEU A O 1
#

Mean predicted aligned error: 9.93 Å

Secondary structure (DSSP, 8-state):
--EEEE-------------TTEEEETTEEEE---TT-HHHHHHHHHHTT--TTS-EEEEEES-GGGS-HHHHHHHHHHHHHH-SSEEEEEE----TTSHHHHHHHHHHHTTT---TTGGGGG-HHHHHHHHHHTT-S------HHHHHTTS-HHHHHHHHHHHHHHHHHHHHHHHTT-

Sequence (178 aa):
MHMCVKYNITVHVPYSSPDSQSLDSDRYCIVGADLRDPSMLEEKLRKFQLDTQLPTLLVAECVLVYMSPEQSSHLIKWAASTFNTAMFISYEQVNMADRFGQIMIENLQRRHCILAGVEFCRSLESQKDRFLSCGWNKVEALDMMSVYSKLPAEDVERHVASFFSILHDTLQDIQASL

pLDDT: mean 81.15, std 21.29, range [29.06, 98.44]

Organism: Polypterus senegalus (NCBI:txid55291)

Foldseek 3Di:
DDKDKQDDDADDDDDDDDDPQWDDDRRDIDDDDDLLDVVRVVVRVVVNVDDQADEIEIEAEQHLQQDALVSSLVSLLSNLVRHPHYDYHYDHAALLVDPVNVVVQVVCVVVVRHRNHCVCRNHQVSVQCSNVVSNDPDDDDDDVVRVLVPDDPVVCCVVVVVVCVVCVVVVVVVVVVD

Solvent-accessible surface area (backbone atoms only — not comparable to full-atom values): 10579 Å² total; per-residue (Å²): 135,69,70,52,70,59,78,82,73,93,60,92,79,84,88,83,89,82,63,99,65,52,51,79,54,75,83,50,73,46,78,79,67,58,69,76,39,53,69,63,38,48,58,54,42,48,74,71,65,60,63,43,81,46,74,40,42,42,34,32,62,69,44,57,42,59,30,42,60,67,38,35,44,50,36,52,26,48,54,48,73,59,32,81,36,70,48,78,48,78,45,70,75,59,45,42,76,41,73,68,28,47,53,51,50,53,58,33,43,78,69,76,42,66,61,56,17,45,80,44,16,44,31,63,63,45,46,40,50,54,45,45,77,29,65,42,92,79,76,86,77,78,55,70,66,66,52,57,74,67,52,57,67,71,60,46,52,63,55,45,59,66,48,44,74,64,40,57,67,53,54,51,55,59,65,74,73,111

Nearest PDB structures (foldseek):
  3p71-assembly1_T  TM=9.858E-01  e=7.528E-15  Homo sapiens
  3o7w-assembly1_A  TM=9.677E-01  e=8.663E-09  Homo sapiens
  1rjd-assembly2_B  TM=8.823E-01  e=2.705E-07  Saccharomyces cerevisiae
  2zzk-assembly1_A  TM=9.088E-01  e=2.682E-06  Saccharomyces cerevisiae

InterPro domains:
  IPR007213 Methyltransferase Ppm1/Ppm2/Tcmp [PF04072] (27-79)
  IPR016651 Leucine carboxyl methyltransferase 1 [PTHR13600] (15-159)
  IPR029063 S-adenosyl-L-methionine-dependent methyltransferase superfamily [G3DSA:3.40.50.150] (6-162)
  IPR029063 S-adenosyl-L-methionine-dependent methyltransferase superfamily [SSF53335] (19-158)

Radius of gyration: 19.66 Å; Cα contacts (8 Å, |Δi|>4): 200; chains: 1; bounding box: 46×41×50 Å